Protein AF-A0A383WMU5-F1 (afdb_monomer_lite)

Structure (mmCIF, N/CA/C/O backbone):
data_AF-A0A383WMU5-F1
#
_entry.id   AF-A0A383WMU5-F1
#
loop_
_atom_site.group_PDB
_atom_site.id
_atom_site.type_symbol
_atom_site.label_atom_id
_atom_site.label_alt_id
_atom_site.label_comp_id
_atom_site.label_asym_id
_atom_site.label_entity_id
_atom_site.label_seq_id
_atom_site.pdbx_PDB_ins_code
_atom_site.Cartn_x
_atom_site.Cartn_y
_atom_site.Cartn_z
_atom_site.occupancy
_atom_site.B_iso_or_equiv
_atom_site.auth_seq_id
_atom_site.auth_comp_id
_atom_site.auth_asym_id
_atom_site.auth_atom_id
_atom_site.pdbx_PDB_model_num
ATOM 1 N N . MET A 1 1 ? 70.357 19.004 -63.047 1.00 54.25 1 MET A N 1
ATOM 2 C CA . MET A 1 1 ? 68.893 19.177 -63.200 1.00 54.25 1 MET A CA 1
ATOM 3 C C . MET A 1 1 ? 68.067 17.910 -62.893 1.00 54.25 1 MET A C 1
ATOM 5 O O . MET A 1 1 ? 66.852 17.988 -62.932 1.00 54.25 1 MET A O 1
ATOM 9 N N . VAL A 1 2 ? 68.675 16.768 -62.518 1.00 53.31 2 VAL A N 1
ATOM 10 C CA . VAL A 1 2 ? 67.957 15.501 -62.211 1.00 53.31 2 VAL A CA 1
ATOM 11 C C . VAL A 1 2 ? 67.699 15.288 -60.701 1.00 53.31 2 VAL A C 1
ATOM 13 O O . VAL A 1 2 ? 66.829 14.520 -60.319 1.00 53.31 2 VAL A O 1
ATOM 16 N N . LEU A 1 3 ? 68.393 16.014 -59.815 1.00 49.09 3 LEU A N 1
ATOM 17 C CA . LEU A 1 3 ? 68.215 15.892 -58.355 1.00 49.09 3 LEU A CA 1
ATOM 18 C C . LEU A 1 3 ? 66.983 16.639 -57.806 1.00 49.09 3 LEU A C 1
ATOM 20 O O . LEU A 1 3 ? 66.466 16.273 -56.755 1.00 49.09 3 LEU A O 1
ATOM 24 N N . LEU A 1 4 ? 66.471 17.646 -58.525 1.00 52.00 4 LEU A N 1
ATOM 25 C CA . LEU A 1 4 ? 65.294 18.419 -58.098 1.00 52.00 4 LEU A CA 1
ATOM 26 C C . LEU A 1 4 ? 63.973 17.653 -58.288 1.00 52.00 4 LEU A C 1
ATOM 28 O O . LEU A 1 4 ? 63.030 17.860 -57.528 1.00 52.00 4 LEU A O 1
ATOM 32 N N . THR A 1 5 ? 63.909 16.718 -59.239 1.00 56.53 5 THR A N 1
ATOM 33 C CA . THR A 1 5 ? 62.700 15.920 -59.503 1.00 56.53 5 THR A CA 1
ATOM 34 C C . THR A 1 5 ? 62.523 14.762 -58.518 1.00 56.53 5 THR A C 1
ATOM 36 O O . THR A 1 5 ? 61.392 14.373 -58.229 1.00 56.53 5 THR A O 1
ATOM 39 N N . TYR A 1 6 ? 63.611 14.236 -57.942 1.00 56.00 6 TYR A N 1
ATOM 40 C CA . TYR A 1 6 ? 63.530 13.147 -56.960 1.00 56.00 6 TYR A CA 1
ATOM 41 C C . TYR A 1 6 ? 63.020 13.636 -55.593 1.00 56.00 6 TYR A C 1
ATOM 43 O O . TYR A 1 6 ? 62.194 12.974 -54.965 1.00 56.00 6 TYR A O 1
ATOM 51 N N . GLY A 1 7 ? 63.437 14.836 -55.168 1.00 59.53 7 GLY A N 1
ATOM 52 C CA . GLY A 1 7 ? 62.974 15.455 -53.921 1.00 59.53 7 GLY A CA 1
ATOM 53 C C . GLY A 1 7 ? 61.476 15.780 -53.925 1.00 59.53 7 GLY A C 1
ATOM 54 O O . GLY A 1 7 ? 60.786 15.499 -52.946 1.00 59.53 7 GLY A O 1
ATOM 55 N N . GLN A 1 8 ? 60.939 16.283 -55.044 1.00 65.62 8 GLN A N 1
ATOM 56 C CA . GLN A 1 8 ? 59.501 16.569 -55.169 1.00 65.62 8 GLN A CA 1
ATOM 57 C C . GLN A 1 8 ? 58.632 15.309 -55.049 1.00 65.62 8 GLN A C 1
ATOM 59 O O . GLN A 1 8 ? 57.566 15.350 -54.438 1.00 65.62 8 GLN A O 1
ATOM 64 N N . ARG A 1 9 ? 59.100 14.166 -55.563 1.00 67.62 9 ARG A N 1
ATOM 65 C CA . ARG A 1 9 ? 58.333 12.913 -55.536 1.00 67.62 9 ARG A CA 1
ATOM 66 C C . ARG A 1 9 ? 58.226 12.311 -54.129 1.00 67.62 9 ARG A C 1
ATOM 68 O O . ARG A 1 9 ? 57.190 11.749 -53.786 1.00 67.62 9 ARG A O 1
ATOM 75 N N . ILE A 1 10 ? 59.261 12.469 -53.300 1.00 68.94 10 ILE A N 1
ATOM 76 C CA . ILE A 1 10 ? 59.256 12.007 -51.900 1.00 68.94 10 ILE A CA 1
ATOM 77 C C . ILE A 1 10 ? 58.275 12.835 -51.057 1.00 68.94 10 ILE A C 1
ATOM 79 O O . ILE A 1 10 ? 57.506 12.266 -50.283 1.00 68.94 10 ILE A O 1
ATOM 83 N N . VAL A 1 11 ? 58.247 14.158 -51.245 1.00 69.00 11 VAL A N 1
ATOM 84 C CA . VAL A 1 11 ? 57.340 15.050 -50.502 1.00 69.00 11 VAL A CA 1
ATOM 85 C C . VAL A 1 11 ? 55.875 14.791 -50.871 1.00 69.00 11 VAL A C 1
ATOM 87 O O . VAL A 1 11 ? 55.037 14.724 -49.974 1.00 69.00 11 VAL A O 1
ATOM 90 N N . CYS A 1 12 ? 55.560 14.564 -52.152 1.00 68.62 12 CYS A N 1
ATOM 91 C CA . CYS A 1 12 ? 54.198 14.215 -52.577 1.00 68.62 12 CYS A CA 1
ATOM 92 C C . CYS A 1 12 ? 53.714 12.883 -51.980 1.00 68.62 12 CYS A C 1
ATOM 94 O O . CYS A 1 12 ? 52.623 12.841 -51.416 1.00 68.62 12 CYS A O 1
ATOM 96 N N . ASN A 1 13 ? 54.540 11.830 -52.013 1.00 71.19 13 ASN A N 1
ATOM 97 C CA . ASN A 1 13 ? 54.170 10.525 -51.451 1.00 71.19 13 ASN A CA 1
ATOM 98 C C . ASN A 1 13 ? 53.991 10.574 -49.922 1.00 71.19 13 ASN A C 1
ATOM 100 O O . ASN A 1 13 ? 53.077 9.952 -49.380 1.00 71.19 13 ASN A O 1
ATOM 104 N N . PHE A 1 14 ? 54.836 11.333 -49.213 1.00 75.50 14 PHE A N 1
ATOM 105 C CA . PHE A 1 14 ? 54.702 11.526 -47.766 1.00 75.50 14 PHE A CA 1
ATOM 106 C C . PHE A 1 14 ? 53.434 12.318 -47.408 1.00 75.50 14 PHE A C 1
ATOM 108 O O . PHE A 1 14 ? 52.734 11.983 -46.447 1.00 75.50 14 PHE A O 1
ATOM 115 N N . TRP A 1 15 ? 53.103 13.340 -48.202 1.00 72.00 15 TRP A N 1
ATOM 116 C CA . TRP A 1 15 ? 51.897 14.146 -48.015 1.00 72.00 15 TRP A CA 1
ATOM 117 C C . TRP A 1 15 ? 50.616 13.343 -48.284 1.00 72.00 15 TRP A C 1
ATOM 119 O O . TRP A 1 15 ? 49.671 13.417 -47.498 1.00 72.00 15 TRP A O 1
ATOM 129 N N . GLU A 1 16 ? 50.574 12.531 -49.344 1.00 73.62 16 GLU A N 1
ATOM 130 C CA . GLU A 1 16 ? 49.430 11.654 -49.640 1.00 73.62 16 GLU A CA 1
ATOM 131 C C . GLU A 1 16 ? 49.240 10.569 -48.575 1.00 73.62 16 GLU A C 1
ATOM 133 O O . GLU A 1 16 ? 48.123 10.393 -48.083 1.00 73.62 16 GLU A O 1
ATOM 138 N N . GLY A 1 17 ? 50.324 9.926 -48.127 1.00 74.38 17 GLY A N 1
ATOM 139 C CA . GLY A 1 17 ? 50.271 8.969 -47.018 1.00 74.38 17 GLY A CA 1
ATOM 140 C C . GLY A 1 17 ? 49.739 9.596 -45.724 1.00 74.38 17 GLY A C 1
ATOM 141 O O . GLY A 1 17 ? 48.881 9.018 -45.053 1.00 74.38 17 GLY A O 1
ATOM 142 N N . SER A 1 18 ? 50.170 10.824 -45.415 1.00 77.75 18 SER A N 1
ATOM 143 C CA . SER A 1 18 ? 49.707 11.572 -44.238 1.00 77.75 18 SER A CA 1
ATOM 144 C C . SER A 1 18 ? 48.222 11.949 -44.326 1.00 77.75 18 SER A C 1
ATOM 146 O O . SER A 1 18 ? 47.507 11.879 -43.325 1.00 77.75 18 SER A O 1
ATOM 148 N N . ARG A 1 19 ? 47.714 12.293 -45.519 1.00 79.88 19 ARG A N 1
ATOM 149 C CA . ARG A 1 19 ? 46.280 12.571 -45.729 1.00 79.88 19 ARG A CA 1
ATOM 150 C C . ARG A 1 19 ? 45.419 11.321 -45.573 1.00 79.88 19 ARG A C 1
ATOM 152 O O . ARG A 1 19 ? 44.358 11.406 -44.958 1.00 79.88 19 ARG A O 1
ATOM 159 N N . CYS A 1 20 ? 45.871 10.174 -46.077 1.00 76.88 20 CYS A N 1
ATOM 160 C CA . CYS A 1 20 ? 45.174 8.902 -45.882 1.00 76.88 20 CYS A CA 1
ATOM 161 C C . CYS A 1 20 ? 45.129 8.500 -44.398 1.00 76.88 20 CYS A C 1
ATOM 163 O O . CYS A 1 20 ? 44.076 8.083 -43.915 1.00 76.88 20 CYS A O 1
ATOM 165 N N . ALA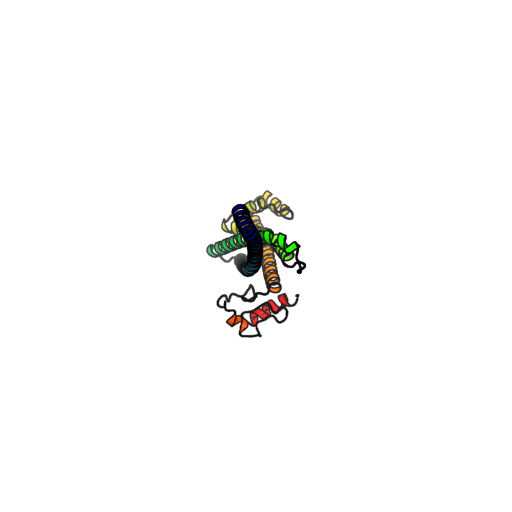 A 1 21 ? 46.223 8.698 -43.655 1.00 77.81 21 ALA A N 1
ATOM 166 C CA . ALA A 1 21 ? 46.268 8.438 -42.215 1.00 77.81 21 ALA A CA 1
ATOM 167 C C . ALA A 1 21 ? 45.330 9.367 -41.419 1.00 77.81 21 ALA A C 1
ATOM 169 O O . ALA A 1 21 ? 44.586 8.899 -40.557 1.00 77.81 21 ALA A O 1
ATOM 170 N N . LEU A 1 22 ? 45.300 10.666 -41.743 1.00 79.94 22 LEU A N 1
ATOM 171 C CA . LEU A 1 22 ? 44.394 11.637 -41.112 1.00 79.94 22 LEU A CA 1
ATOM 172 C C . LEU A 1 22 ? 42.916 11.347 -41.415 1.00 79.94 22 LEU A C 1
ATOM 174 O O . LEU A 1 22 ? 42.080 11.445 -40.518 1.00 79.94 22 LEU A O 1
ATOM 178 N N . ALA A 1 23 ? 42.585 10.945 -42.646 1.00 79.25 23 ALA A N 1
ATOM 179 C CA . ALA A 1 23 ? 41.225 10.543 -43.008 1.00 79.25 23 ALA A CA 1
ATOM 180 C C . ALA A 1 23 ? 40.780 9.277 -42.250 1.00 79.25 23 ALA A C 1
ATOM 182 O O . ALA A 1 23 ? 39.653 9.219 -41.754 1.00 79.25 23 ALA A O 1
ATOM 183 N N . GLY A 1 24 ? 41.679 8.296 -42.099 1.00 82.94 24 GLY A N 1
ATOM 184 C CA . GLY A 1 24 ? 41.439 7.101 -41.286 1.00 82.94 24 GLY A CA 1
ATOM 185 C C . GLY A 1 24 ? 41.220 7.427 -39.805 1.00 82.94 24 GLY A C 1
ATOM 186 O O . GLY A 1 24 ? 40.277 6.921 -39.197 1.00 82.94 24 GLY A O 1
ATOM 187 N N . ALA A 1 25 ? 42.027 8.330 -39.240 1.00 82.75 25 ALA A N 1
ATOM 188 C CA . ALA A 1 25 ? 41.877 8.784 -37.858 1.00 82.75 25 ALA A CA 1
ATOM 189 C C . ALA A 1 25 ? 40.544 9.521 -37.629 1.00 82.75 25 ALA A C 1
ATOM 191 O O . ALA A 1 25 ? 39.854 9.247 -36.648 1.00 82.75 25 ALA A O 1
ATOM 192 N N . ALA A 1 26 ? 40.130 10.398 -38.550 1.00 82.25 26 ALA A N 1
ATOM 193 C CA . ALA A 1 26 ? 38.851 11.105 -38.455 1.00 82.25 26 ALA A CA 1
ATOM 194 C C . ALA A 1 26 ? 37.646 10.145 -38.510 1.00 82.25 26 ALA A C 1
ATOM 196 O O . ALA A 1 26 ? 36.700 10.287 -37.731 1.00 82.25 26 ALA A O 1
ATOM 197 N N . ALA A 1 27 ? 37.696 9.127 -39.377 1.00 85.50 27 ALA A N 1
ATOM 198 C CA . ALA A 1 27 ? 36.668 8.090 -39.442 1.00 85.50 27 ALA A CA 1
ATOM 199 C C . ALA A 1 27 ? 36.612 7.249 -38.152 1.00 85.50 27 ALA A C 1
ATOM 201 O O . ALA A 1 27 ? 35.521 6.960 -37.657 1.00 85.50 27 ALA A O 1
ATOM 202 N N . ALA A 1 28 ? 37.771 6.910 -37.575 1.00 86.19 28 ALA A N 1
ATOM 203 C CA . ALA A 1 28 ? 37.858 6.179 -36.312 1.00 86.19 28 ALA A CA 1
ATOM 204 C C . ALA A 1 28 ? 37.279 6.982 -35.133 1.00 86.19 28 ALA A C 1
ATOM 206 O O . ALA A 1 28 ? 36.501 6.436 -34.352 1.00 86.19 28 ALA A O 1
ATOM 207 N N . VAL A 1 29 ? 37.571 8.286 -35.040 1.00 90.06 29 VAL A N 1
ATOM 208 C CA . VAL A 1 29 ? 36.991 9.178 -34.016 1.00 90.06 29 VAL A CA 1
ATOM 209 C C . VAL A 1 29 ? 35.470 9.276 -34.168 1.00 90.06 29 VAL A C 1
ATOM 211 O O . VAL A 1 29 ? 34.745 9.190 -33.177 1.00 90.06 29 VAL A O 1
ATOM 214 N N . GLY A 1 30 ? 34.967 9.378 -35.403 1.00 89.12 30 GLY A N 1
ATOM 215 C CA . GLY A 1 30 ? 33.527 9.378 -35.673 1.00 89.12 30 GLY A CA 1
ATOM 216 C C . GLY A 1 30 ? 32.827 8.078 -35.254 1.00 89.12 30 GLY A C 1
ATOM 217 O O . GLY A 1 30 ? 31.712 8.121 -34.737 1.00 89.12 30 GLY A O 1
ATOM 218 N N . GLN A 1 31 ? 33.475 6.921 -35.433 1.00 92.69 31 GLN A N 1
ATOM 219 C CA . GLN A 1 31 ? 32.959 5.632 -34.953 1.00 92.69 31 GLN A CA 1
ATOM 220 C C . GLN A 1 31 ? 32.992 5.536 -33.424 1.00 92.69 31 GLN A C 1
ATOM 222 O O . GLN A 1 31 ? 32.013 5.095 -32.825 1.00 92.69 31 GLN A O 1
ATOM 227 N N . LEU A 1 32 ? 34.064 6.012 -32.781 1.00 92.50 32 LEU A N 1
ATOM 228 C CA . LEU A 1 32 ? 34.171 6.024 -31.320 1.00 92.50 32 LEU A CA 1
ATOM 229 C C . LEU A 1 32 ? 33.065 6.879 -30.680 1.00 92.50 32 LEU A C 1
ATOM 231 O O . LEU A 1 32 ? 32.434 6.447 -29.719 1.00 92.50 32 LEU A O 1
ATOM 235 N N . ALA A 1 33 ? 32.775 8.050 -31.258 1.00 92.19 33 ALA A N 1
ATOM 236 C CA . ALA A 1 33 ? 31.702 8.928 -30.795 1.00 92.19 33 ALA A CA 1
ATOM 237 C C . ALA A 1 33 ? 30.316 8.266 -30.908 1.00 92.19 33 ALA A C 1
ATOM 239 O O . ALA A 1 33 ? 29.507 8.373 -29.987 1.00 92.19 33 ALA A O 1
ATOM 240 N N . LYS A 1 34 ? 30.053 7.526 -31.996 1.00 93.62 34 LYS A N 1
ATOM 241 C CA . LYS A 1 34 ? 28.806 6.756 -32.157 1.00 93.62 34 LYS A CA 1
ATOM 242 C C . LYS A 1 34 ? 28.687 5.634 -31.128 1.00 93.62 34 LYS A C 1
ATOM 244 O O . LYS A 1 34 ? 27.622 5.477 -30.539 1.00 93.62 34 LYS A O 1
ATOM 249 N N . ILE A 1 35 ? 29.768 4.890 -30.884 1.00 94.44 35 ILE A N 1
ATOM 250 C CA . ILE A 1 35 ? 29.799 3.824 -29.870 1.00 94.44 35 ILE A CA 1
ATOM 251 C C . ILE A 1 35 ? 29.546 4.413 -28.478 1.00 94.44 35 ILE A C 1
ATOM 253 O O . ILE A 1 35 ? 28.726 3.884 -27.732 1.00 94.44 35 ILE A O 1
ATOM 257 N N . GLN A 1 36 ? 30.180 5.542 -28.149 1.00 93.44 36 GLN A N 1
ATOM 258 C CA . GLN A 1 36 ? 29.977 6.226 -26.872 1.00 93.44 36 GLN A CA 1
ATOM 259 C C . GLN A 1 36 ? 28.530 6.719 -26.712 1.00 93.44 36 GLN A C 1
ATOM 261 O O . GLN A 1 36 ? 27.923 6.517 -25.659 1.00 93.44 36 GLN A O 1
ATOM 266 N N . GLN A 1 37 ? 27.943 7.301 -27.762 1.00 93.62 37 GLN A N 1
ATOM 267 C CA . GLN A 1 37 ? 26.547 7.742 -27.748 1.00 93.62 37 GLN A CA 1
ATOM 268 C C . GLN A 1 37 ? 25.574 6.562 -27.586 1.00 93.62 37 GLN A C 1
ATOM 270 O O . GLN A 1 37 ? 24.633 6.639 -26.794 1.00 93.62 37 GLN A O 1
ATOM 275 N N . GLN A 1 38 ? 25.813 5.452 -28.289 1.00 94.38 38 GLN A N 1
ATOM 276 C CA . GLN A 1 38 ? 24.995 4.244 -28.182 1.00 94.38 38 GLN A CA 1
ATOM 277 C C . GLN A 1 38 ? 25.099 3.616 -26.785 1.00 94.38 38 GLN A C 1
ATOM 279 O O . GLN A 1 38 ? 24.086 3.213 -26.213 1.00 94.38 38 GLN A O 1
ATOM 284 N N . GLN A 1 39 ? 26.297 3.590 -26.196 1.00 93.94 39 GLN A N 1
ATOM 285 C CA . GLN A 1 39 ? 26.510 3.084 -24.841 1.00 93.94 39 GLN A CA 1
ATOM 286 C C . GLN A 1 39 ? 25.782 3.941 -23.795 1.00 93.94 39 GLN A C 1
ATOM 288 O O . GLN A 1 39 ? 25.171 3.399 -22.874 1.00 93.94 39 GLN A O 1
ATOM 293 N N . GLN A 1 40 ? 25.779 5.267 -23.960 1.00 92.50 40 GLN A N 1
ATOM 294 C CA . GLN A 1 40 ? 25.063 6.174 -23.063 1.00 92.50 40 GLN A CA 1
ATOM 295 C C . GLN A 1 40 ? 23.539 5.990 -23.154 1.00 92.50 40 GLN A C 1
ATOM 297 O O . GLN A 1 40 ? 22.865 5.939 -22.123 1.00 92.50 40 GLN A O 1
ATOM 302 N N . GLN A 1 41 ? 22.992 5.809 -24.362 1.00 90.31 41 GLN A N 1
ATOM 303 C CA . GLN A 1 41 ? 21.571 5.486 -24.544 1.00 90.31 41 GLN A CA 1
ATOM 304 C C . GLN A 1 41 ? 21.207 4.135 -23.916 1.00 90.31 41 GLN A C 1
ATOM 306 O O . GLN A 1 41 ? 20.185 4.024 -23.237 1.00 90.31 41 GLN A O 1
ATOM 311 N N . GLN A 1 42 ? 22.057 3.119 -24.079 1.00 90.25 42 GLN A N 1
ATOM 312 C CA . GLN A 1 42 ? 21.816 1.799 -23.501 1.00 90.25 42 GLN A CA 1
ATOM 313 C C . GLN A 1 42 ? 21.849 1.832 -21.965 1.00 90.25 42 GLN A C 1
ATOM 315 O O . GLN A 1 42 ? 21.007 1.204 -21.322 1.00 90.25 42 GLN A O 1
ATOM 320 N N . GLN A 1 43 ? 22.757 2.608 -21.361 1.00 88.06 43 GLN A N 1
ATOM 321 C CA . GLN A 1 43 ? 22.776 2.817 -19.910 1.00 88.06 43 GLN A CA 1
ATOM 322 C C . GLN A 1 43 ? 21.503 3.514 -19.419 1.00 88.06 43 GLN A C 1
ATOM 324 O O . GLN A 1 43 ? 20.907 3.063 -18.443 1.00 88.06 43 GLN A O 1
ATOM 329 N N . GLN A 1 44 ? 21.033 4.562 -20.104 1.00 81.81 44 GLN A N 1
ATOM 330 C CA . GLN A 1 44 ? 19.786 5.242 -19.734 1.00 81.81 44 GLN A CA 1
ATOM 331 C C . GLN A 1 44 ? 18.575 4.302 -19.794 1.00 81.81 44 GLN A C 1
ATOM 333 O O . GLN A 1 44 ? 17.771 4.280 -18.862 1.00 81.81 44 GLN A O 1
ATOM 338 N N . GLN A 1 45 ? 18.480 3.465 -20.832 1.00 80.00 45 GLN A N 1
ATOM 339 C CA . GLN A 1 45 ? 17.420 2.459 -20.946 1.00 80.00 45 GLN A CA 1
ATOM 340 C C . GLN A 1 45 ? 17.498 1.407 -19.829 1.00 80.00 45 GLN A C 1
ATOM 342 O O . GLN A 1 45 ? 16.475 1.057 -19.243 1.00 80.00 45 GLN A O 1
ATOM 347 N N . GLN A 1 46 ? 18.700 0.939 -19.476 1.00 78.12 46 GLN A N 1
ATOM 348 C CA . GLN A 1 46 ? 18.887 -0.010 -18.373 1.00 78.12 46 GLN A CA 1
ATOM 349 C C . GLN A 1 46 ? 18.544 0.598 -17.008 1.00 78.12 46 GLN A C 1
ATOM 351 O O . GLN A 1 46 ? 17.935 -0.078 -16.177 1.00 78.12 46 GLN A O 1
ATOM 356 N N . HIS A 1 47 ? 18.896 1.862 -16.766 1.00 67.06 47 HIS A N 1
ATOM 357 C CA . HIS A 1 47 ? 18.530 2.565 -15.537 1.00 67.06 47 HIS A CA 1
ATOM 358 C C . HIS A 1 47 ? 17.017 2.780 -15.433 1.00 67.06 47 HIS A C 1
ATOM 360 O O . HIS A 1 47 ? 16.448 2.511 -14.375 1.00 67.06 47 HIS A O 1
ATOM 366 N N . ALA A 1 48 ? 16.353 3.174 -16.523 1.00 64.00 48 ALA A N 1
ATOM 367 C CA . ALA A 1 48 ? 14.899 3.318 -16.561 1.00 64.00 48 ALA A CA 1
ATOM 368 C C . ALA A 1 48 ? 14.180 1.974 -16.328 1.00 64.00 48 ALA A C 1
ATOM 370 O O . ALA A 1 48 ? 13.259 1.897 -15.513 1.00 64.00 48 ALA A O 1
ATOM 371 N N . ALA A 1 49 ? 14.647 0.893 -16.964 1.00 62.22 49 ALA A N 1
ATOM 372 C CA . ALA A 1 49 ? 14.089 -0.447 -16.778 1.00 62.22 49 ALA A CA 1
ATOM 373 C C . ALA A 1 49 ? 14.279 -0.970 -15.341 1.00 62.22 49 ALA A C 1
ATOM 375 O O . ALA A 1 49 ? 13.356 -1.536 -14.752 1.00 62.22 49 ALA A O 1
ATOM 376 N N . ARG A 1 50 ? 15.454 -0.740 -14.734 1.00 60.16 50 ARG A N 1
ATOM 377 C CA . ARG A 1 50 ? 15.718 -1.112 -13.332 1.00 60.16 50 ARG A CA 1
ATOM 378 C C . ARG A 1 50 ? 14.880 -0.302 -12.344 1.00 60.16 50 ARG A C 1
ATOM 380 O O . ARG A 1 50 ? 14.395 -0.874 -11.371 1.00 60.16 50 ARG A O 1
ATOM 387 N N . ALA A 1 51 ? 14.677 0.991 -12.599 1.00 57.34 51 ALA A N 1
ATOM 388 C CA . ALA A 1 51 ? 13.838 1.842 -11.756 1.00 57.34 51 ALA A CA 1
ATOM 389 C C . ALA A 1 51 ? 12.374 1.366 -11.743 1.00 57.34 51 ALA A C 1
ATOM 391 O O . ALA A 1 51 ? 11.769 1.280 -10.675 1.00 57.34 51 ALA A O 1
ATOM 392 N N . GLY A 1 52 ? 11.833 0.962 -12.901 1.00 58.72 52 GLY A N 1
ATOM 393 C CA . GLY A 1 52 ? 10.493 0.371 -12.988 1.00 58.72 52 GLY A CA 1
ATOM 394 C C . GLY A 1 52 ? 10.361 -0.947 -12.213 1.00 58.72 52 GLY A C 1
ATOM 395 O O . GLY A 1 52 ? 9.362 -1.170 -11.533 1.00 58.72 52 GLY A O 1
ATOM 396 N N . SER A 1 53 ? 11.398 -1.791 -12.239 1.00 63.09 53 SER A N 1
ATOM 397 C CA . SER A 1 53 ? 11.396 -3.080 -11.535 1.00 63.09 53 SER A CA 1
ATOM 398 C C . SER A 1 53 ? 11.485 -2.955 -10.009 1.00 63.09 53 SER A C 1
ATOM 400 O O . SER A 1 53 ? 10.983 -3.834 -9.312 1.00 63.09 53 SER A O 1
ATOM 402 N N . ALA A 1 54 ? 12.124 -1.908 -9.476 1.00 62.53 54 ALA A N 1
ATOM 403 C CA . ALA A 1 54 ? 12.281 -1.718 -8.030 1.00 62.53 54 ALA A CA 1
ATOM 404 C C . ALA A 1 54 ? 11.048 -1.080 -7.363 1.00 62.53 54 ALA A C 1
ATOM 406 O O . ALA A 1 54 ? 10.830 -1.276 -6.168 1.00 62.53 54 ALA A O 1
ATOM 407 N N . ALA A 1 55 ? 10.222 -0.353 -8.122 1.00 67.94 55 ALA A N 1
ATOM 408 C CA . ALA A 1 55 ? 9.021 0.296 -7.597 1.00 67.94 55 ALA A CA 1
ATOM 409 C C . ALA A 1 55 ? 7.945 -0.712 -7.150 1.00 67.94 55 ALA A C 1
ATOM 411 O O . ALA A 1 55 ? 7.250 -0.480 -6.162 1.00 67.94 55 ALA A O 1
ATOM 412 N N . VAL A 1 56 ? 7.828 -1.851 -7.842 1.00 69.44 56 VAL A N 1
ATOM 413 C CA . VAL A 1 56 ? 6.782 -2.855 -7.579 1.00 69.44 56 VAL A CA 1
ATOM 414 C C . VAL A 1 56 ? 6.969 -3.573 -6.228 1.00 69.44 56 VAL A C 1
ATOM 416 O O . VAL A 1 56 ? 6.007 -3.624 -5.461 1.00 69.44 56 VAL A O 1
ATOM 419 N N . PRO A 1 57 ? 8.168 -4.068 -5.851 1.00 70.50 57 PRO A N 1
ATOM 420 C CA . PRO A 1 57 ? 8.392 -4.634 -4.517 1.00 70.50 57 PRO A CA 1
ATOM 421 C C . PRO A 1 57 ? 8.113 -3.654 -3.370 1.00 70.50 57 PRO A C 1
ATOM 423 O O . PRO A 1 57 ? 7.511 -4.040 -2.369 1.00 70.50 57 PRO A O 1
ATOM 426 N N . TRP A 1 58 ? 8.507 -2.385 -3.524 1.00 74.69 58 TRP A N 1
ATOM 427 C CA . TRP A 1 58 ? 8.254 -1.346 -2.521 1.00 74.69 58 TRP A CA 1
ATOM 428 C C . TRP A 1 58 ? 6.767 -1.042 -2.359 1.00 74.69 58 TRP A C 1
ATOM 430 O O . TRP A 1 58 ? 6.284 -0.925 -1.235 1.00 74.69 58 TRP A O 1
ATOM 440 N N . LEU A 1 59 ? 6.027 -0.984 -3.466 1.00 78.06 59 LEU A N 1
ATOM 441 C CA . LEU A 1 59 ? 4.576 -0.832 -3.451 1.00 78.06 59 LEU A CA 1
ATOM 442 C C . LEU A 1 59 ? 3.875 -1.966 -2.704 1.00 78.06 59 LEU A C 1
ATOM 444 O O . LEU A 1 59 ? 2.993 -1.717 -1.891 1.00 78.06 59 LEU A O 1
ATOM 448 N N . LEU A 1 60 ? 4.283 -3.211 -2.944 1.00 78.56 60 LEU A N 1
ATOM 449 C CA . LEU A 1 60 ? 3.701 -4.371 -2.267 1.00 78.56 60 LEU A CA 1
ATOM 450 C C . LEU A 1 60 ? 4.004 -4.369 -0.770 1.00 78.56 60 LEU A C 1
ATOM 452 O O . LEU A 1 60 ? 3.142 -4.726 0.033 1.00 78.56 60 LEU A O 1
ATOM 456 N N . LEU A 1 61 ? 5.214 -3.955 -0.388 1.00 81.00 61 LEU A N 1
ATOM 457 C CA . LEU A 1 61 ? 5.559 -3.770 1.015 1.00 81.00 61 LEU A CA 1
ATOM 458 C C . LEU A 1 61 ? 4.674 -2.690 1.646 1.00 81.00 61 LEU A C 1
ATOM 460 O O . LEU A 1 61 ? 4.079 -2.942 2.689 1.00 81.00 61 LEU A O 1
ATOM 464 N N . LEU A 1 62 ? 4.525 -1.538 0.986 1.00 82.25 62 LEU A N 1
ATOM 465 C CA . LEU A 1 62 ? 3.656 -0.456 1.447 1.00 82.25 62 LEU A CA 1
ATOM 466 C C . LEU A 1 62 ? 2.211 -0.940 1.619 1.00 82.25 62 LEU A C 1
ATOM 468 O O . LEU A 1 62 ? 1.625 -0.723 2.671 1.00 82.25 62 LEU A O 1
ATOM 472 N N . VAL A 1 63 ? 1.663 -1.662 0.640 1.00 86.50 63 VAL A N 1
ATOM 473 C CA . VAL A 1 63 ? 0.303 -2.228 0.687 1.00 86.50 63 VAL A CA 1
ATOM 474 C C . VAL A 1 63 ? 0.137 -3.200 1.856 1.00 86.50 63 VAL A C 1
ATOM 476 O O . VAL A 1 63 ? -0.880 -3.172 2.544 1.00 86.50 63 VAL A O 1
ATOM 479 N N . ARG A 1 64 ? 1.140 -4.038 2.137 1.00 84.75 64 ARG A N 1
ATOM 480 C CA . ARG A 1 64 ? 1.107 -4.946 3.293 1.00 84.75 64 ARG A CA 1
ATOM 481 C C . ARG A 1 64 ? 1.151 -4.201 4.617 1.00 84.75 64 ARG A C 1
ATOM 483 O O . ARG A 1 64 ? 0.387 -4.543 5.514 1.00 84.75 64 ARG A O 1
ATOM 490 N N . VAL A 1 65 ? 2.000 -3.179 4.730 1.00 84.44 65 VAL A N 1
ATOM 491 C CA . VAL A 1 65 ? 2.025 -2.312 5.914 1.00 84.44 65 VAL A CA 1
ATOM 492 C C . VAL A 1 65 ? 0.661 -1.636 6.062 1.00 84.44 65 VAL A C 1
ATOM 494 O O . VAL A 1 65 ? 0.062 -1.729 7.123 1.00 84.44 65 VAL A O 1
ATOM 497 N N . MET A 1 66 ? 0.090 -1.081 4.987 1.00 84.75 66 MET A N 1
ATOM 498 C CA . MET A 1 66 ? -1.229 -0.432 5.002 1.00 84.75 66 MET A CA 1
ATOM 499 C C . MET A 1 66 ? -2.321 -1.379 5.493 1.00 84.75 66 MET A C 1
ATOM 501 O O . MET A 1 66 ? -3.125 -1.017 6.355 1.00 84.75 66 MET A O 1
ATOM 505 N N . PHE A 1 67 ? -2.320 -2.610 4.984 1.00 88.06 67 PHE A N 1
ATOM 506 C CA . PHE A 1 67 ? -3.266 -3.631 5.399 1.00 88.06 67 PHE A CA 1
ATOM 507 C C . PHE A 1 67 ? -3.072 -4.017 6.873 1.00 88.06 67 PHE A C 1
ATOM 509 O O . PHE A 1 67 ? -4.045 -4.049 7.626 1.00 88.06 67 PHE A O 1
ATOM 516 N N . ALA A 1 68 ? -1.836 -4.230 7.326 1.00 85.06 68 ALA A N 1
ATOM 517 C CA . ALA A 1 68 ? -1.541 -4.538 8.724 1.00 85.06 68 ALA A CA 1
ATOM 518 C C . ALA A 1 68 ? -1.977 -3.405 9.669 1.00 85.06 68 ALA A C 1
ATOM 520 O O . ALA A 1 68 ? -2.697 -3.653 10.636 1.00 85.06 68 ALA A O 1
ATOM 521 N N . CYS A 1 69 ? -1.643 -2.151 9.349 1.00 82.12 69 CYS A N 1
ATOM 522 C CA . CYS A 1 69 ? -2.054 -0.984 10.131 1.00 82.12 69 CYS A CA 1
ATOM 523 C C . CYS A 1 69 ? -3.576 -0.862 10.205 1.00 82.12 69 CYS A C 1
ATOM 525 O O . CYS A 1 69 ? -4.119 -0.534 11.259 1.00 82.12 69 CYS A O 1
ATOM 527 N N . SER A 1 70 ? -4.281 -1.162 9.110 1.00 85.69 70 SER A N 1
ATOM 528 C CA . SER A 1 70 ? -5.743 -1.139 9.100 1.00 85.69 70 SER A CA 1
ATOM 529 C C . SER A 1 70 ? -6.344 -2.166 10.065 1.00 85.69 70 SER A C 1
ATOM 531 O O . SER A 1 70 ? -7.329 -1.861 10.732 1.00 85.69 70 SER A O 1
ATOM 533 N N . LYS A 1 71 ? -5.730 -3.353 10.182 1.00 85.62 71 LYS A N 1
ATOM 534 C CA . LYS A 1 71 ? -6.169 -4.420 11.088 1.00 85.62 71 LYS A CA 1
ATOM 535 C C . LYS A 1 71 ? -5.849 -4.098 12.539 1.00 85.62 71 LYS A C 1
ATOM 537 O O . LYS A 1 71 ? -6.703 -4.289 13.392 1.00 85.62 71 LYS A O 1
ATOM 542 N N . LEU A 1 72 ? -4.670 -3.542 12.815 1.00 82.12 72 LEU A N 1
ATOM 543 C CA . LEU A 1 72 ? -4.329 -3.056 14.156 1.00 82.12 72 LEU A CA 1
ATOM 544 C C . LEU A 1 72 ? -5.303 -1.968 14.618 1.00 82.12 72 LEU A C 1
ATOM 546 O O . LEU A 1 72 ? -5.779 -1.987 15.749 1.00 82.12 72 LEU A O 1
ATOM 550 N N . THR A 1 73 ? -5.644 -1.055 13.714 1.00 80.56 73 THR A N 1
ATOM 551 C CA . THR A 1 73 ? -6.585 0.032 13.987 1.00 80.56 73 THR A CA 1
ATOM 552 C C . THR A 1 73 ? -8.012 -0.487 14.210 1.00 80.56 73 THR A C 1
ATOM 554 O O . THR A 1 73 ? -8.721 0.005 15.082 1.00 80.56 73 THR A O 1
ATOM 557 N N . GLU A 1 74 ? -8.434 -1.502 13.453 1.00 85.44 74 GLU A N 1
ATOM 558 C CA . GLU A 1 74 ? -9.714 -2.195 13.650 1.00 85.44 74 GLU A CA 1
ATOM 559 C C . GLU A 1 74 ? -9.772 -2.882 15.023 1.00 85.44 74 GLU A C 1
ATOM 561 O O . GLU A 1 74 ? -10.724 -2.667 15.770 1.00 85.44 74 GLU A O 1
ATOM 566 N N . SER A 1 75 ? -8.724 -3.620 15.402 1.00 82.69 75 SER A N 1
ATOM 567 C CA . SER A 1 75 ? -8.616 -4.242 16.727 1.00 82.69 75 SER A CA 1
ATOM 568 C C . SER A 1 75 ? -8.643 -3.213 17.857 1.00 82.69 75 SER A C 1
ATOM 570 O O . SER A 1 75 ? -9.291 -3.440 18.875 1.00 82.69 75 SER A O 1
ATOM 572 N N . LEU A 1 76 ? -7.985 -2.064 17.670 1.00 80.75 76 LEU A N 1
ATOM 573 C CA . LEU A 1 76 ? -8.004 -0.965 18.634 1.00 80.75 76 LEU A CA 1
ATOM 574 C C . LEU A 1 76 ? -9.419 -0.406 18.826 1.00 80.75 76 LEU A C 1
ATOM 576 O O . LEU A 1 76 ? -9.848 -0.196 19.958 1.00 80.75 76 LEU A O 1
ATOM 580 N N . ALA A 1 77 ? -10.146 -0.184 17.729 1.00 79.94 77 ALA A N 1
ATOM 581 C CA . ALA A 1 77 ? -11.520 0.302 17.784 1.00 79.94 77 ALA A CA 1
ATOM 582 C C . ALA A 1 77 ? -12.441 -0.685 18.523 1.00 79.94 77 ALA A C 1
ATOM 584 O O . ALA A 1 77 ? -13.275 -0.262 19.319 1.00 79.94 77 ALA A O 1
ATOM 585 N N . VAL A 1 78 ? -12.263 -1.993 18.299 1.00 82.69 78 VAL A N 1
ATOM 586 C CA . VAL A 1 78 ? -13.022 -3.044 18.999 1.00 82.69 78 VAL A CA 1
ATOM 587 C C . VAL A 1 78 ? -12.686 -3.080 20.492 1.00 82.69 78 VAL A C 1
ATOM 589 O O . VAL A 1 78 ? -13.603 -3.106 21.309 1.00 82.69 78 VAL A O 1
ATOM 592 N N . ALA A 1 79 ? -11.401 -3.030 20.858 1.00 79.62 79 ALA A N 1
ATOM 593 C CA . ALA A 1 79 ? -10.969 -3.017 22.257 1.00 79.62 79 ALA A CA 1
ATOM 594 C C . ALA A 1 79 ? -11.509 -1.788 23.007 1.00 79.62 79 ALA A C 1
ATOM 596 O O . ALA A 1 79 ? -12.024 -1.909 24.117 1.00 79.62 79 ALA A O 1
ATOM 597 N N . HIS A 1 80 ? -11.476 -0.613 22.369 1.00 77.56 80 HIS A N 1
ATOM 598 C CA . HIS A 1 80 ? -12.052 0.602 22.940 1.00 77.56 80 HIS A CA 1
ATOM 599 C C . HIS A 1 80 ? -13.568 0.485 23.140 1.00 77.56 80 HIS A C 1
ATOM 601 O O . HIS A 1 80 ? -14.067 0.816 24.212 1.00 77.56 80 HIS A O 1
ATOM 607 N N . ALA A 1 81 ? -14.302 -0.024 22.144 1.00 78.06 81 ALA A N 1
ATOM 608 C CA . ALA A 1 81 ? -15.749 -0.224 22.249 1.00 78.06 81 ALA A CA 1
ATOM 609 C C . ALA A 1 81 ? -16.133 -1.227 23.355 1.00 78.06 81 ALA A C 1
ATOM 611 O O . ALA A 1 81 ? -17.202 -1.114 23.951 1.00 78.06 81 ALA A O 1
ATOM 612 N N . ALA A 1 82 ? -15.254 -2.188 23.653 1.00 82.31 82 ALA A N 1
ATOM 613 C CA . ALA A 1 82 ? -15.415 -3.131 24.756 1.00 82.31 82 ALA A CA 1
ATOM 614 C C . ALA A 1 82 ? -15.031 -2.547 26.133 1.00 82.31 82 ALA A C 1
ATOM 616 O O . ALA A 1 82 ? -15.219 -3.217 27.148 1.00 82.31 82 ALA A O 1
ATOM 617 N N . GLY A 1 83 ? -14.505 -1.317 26.187 1.00 81.75 83 GLY A N 1
ATOM 618 C CA . GLY A 1 83 ? -13.988 -0.707 27.414 1.00 81.75 83 GLY A CA 1
ATOM 619 C C . GLY A 1 83 ? -12.726 -1.392 27.946 1.00 81.75 83 GLY A C 1
ATOM 620 O O . GLY A 1 83 ? -12.421 -1.274 29.132 1.00 81.75 83 GLY A O 1
ATOM 621 N N . GLU A 1 84 ? -12.009 -2.135 27.098 1.00 85.06 84 GLU A N 1
ATOM 622 C CA . GLU A 1 84 ? -10.769 -2.800 27.485 1.00 85.06 84 GLU A CA 1
ATOM 623 C C . GLU A 1 84 ? -9.631 -1.784 27.622 1.00 85.06 84 GLU A C 1
ATOM 625 O O . GLU A 1 84 ? -9.487 -0.851 26.826 1.00 85.06 84 GLU A O 1
ATOM 630 N N . GLU A 1 85 ? -8.785 -1.979 28.635 1.00 80.31 85 GLU A N 1
ATOM 631 C CA . GLU A 1 85 ? -7.586 -1.169 28.812 1.00 80.31 85 GLU A CA 1
ATOM 632 C C . GLU A 1 85 ? -6.584 -1.485 27.693 1.00 80.31 85 GLU A C 1
ATOM 634 O O . GLU A 1 85 ? -5.919 -2.526 27.672 1.00 80.31 85 GLU A O 1
ATOM 639 N N . VAL A 1 86 ? -6.476 -0.569 26.734 1.00 79.25 86 VAL A N 1
ATOM 640 C CA . VAL A 1 86 ? -5.504 -0.676 25.651 1.00 79.25 86 VAL A CA 1
ATOM 641 C C . VAL A 1 86 ? -4.130 -0.289 26.185 1.00 79.25 86 VAL A C 1
ATOM 643 O O . VAL A 1 86 ? -3.902 0.844 26.606 1.00 79.25 86 VAL A O 1
ATOM 646 N N . LYS A 1 87 ? -3.173 -1.218 26.113 1.00 82.88 87 LYS A N 1
ATOM 647 C CA . LYS A 1 87 ? -1.781 -0.940 26.482 1.00 82.88 87 LYS A CA 1
ATOM 648 C C . LYS A 1 87 ? -1.209 0.184 25.618 1.00 82.88 87 LYS A C 1
ATOM 650 O O . LYS A 1 87 ? -1.230 0.091 24.392 1.00 82.88 87 LYS A O 1
ATOM 655 N N . GLN A 1 88 ? -0.580 1.162 26.265 1.00 79.12 88 GLN A N 1
ATOM 656 C CA . GLN A 1 88 ? 0.129 2.276 25.625 1.00 79.12 88 GLN A CA 1
ATOM 657 C C . GLN A 1 88 ? 1.073 1.822 24.493 1.00 79.12 88 GLN A C 1
ATOM 659 O O . GLN A 1 88 ? 1.110 2.440 23.433 1.00 79.12 88 GLN A O 1
ATOM 664 N N . SER A 1 89 ? 1.754 0.681 24.670 1.00 81.75 89 SER A N 1
ATOM 665 C CA . SER A 1 89 ? 2.661 0.107 23.666 1.00 81.75 89 SER A CA 1
ATOM 666 C C . SER A 1 89 ? 1.986 -0.219 22.329 1.00 81.75 89 SER A C 1
ATOM 668 O O . SER A 1 89 ? 2.609 -0.073 21.286 1.00 81.75 89 SER A O 1
ATOM 670 N N . VAL A 1 90 ? 0.720 -0.653 22.344 1.00 78.75 90 VAL A N 1
ATOM 671 C CA . VAL A 1 90 ? -0.042 -0.969 21.121 1.00 78.75 90 VAL A CA 1
ATOM 672 C C . VAL A 1 90 ? -0.356 0.310 20.358 1.00 78.75 90 VAL A C 1
ATOM 674 O O . VAL A 1 90 ? -0.304 0.352 19.131 1.00 78.75 90 VAL A O 1
ATOM 677 N N . VAL A 1 91 ? -0.676 1.374 21.088 1.00 75.88 91 VAL A N 1
ATOM 678 C CA . VAL A 1 91 ? -1.029 2.649 20.475 1.00 75.88 91 VAL A CA 1
ATOM 679 C C . VAL A 1 91 ? 0.211 3.349 19.908 1.00 75.88 91 VAL A C 1
ATOM 681 O O . VAL A 1 91 ? 0.135 3.946 18.833 1.00 75.88 91 VAL A O 1
ATOM 684 N N . ASP A 1 92 ? 1.366 3.212 20.563 1.00 79.19 92 ASP A N 1
ATOM 685 C CA . ASP A 1 92 ? 2.652 3.662 20.020 1.00 79.19 92 ASP A CA 1
ATOM 686 C C . ASP A 1 92 ? 3.036 2.885 18.747 1.00 79.19 92 ASP A C 1
ATOM 688 O O . ASP A 1 92 ? 3.413 3.497 17.751 1.00 79.19 92 ASP A O 1
ATOM 692 N N . GLU A 1 93 ? 2.816 1.568 18.708 1.00 80.56 93 GLU A N 1
ATOM 693 C CA . GLU A 1 93 ? 3.050 0.758 17.504 1.00 80.56 93 GLU A CA 1
ATOM 694 C C . GLU A 1 93 ? 2.142 1.175 16.333 1.00 80.56 93 GLU A C 1
ATOM 696 O O . GLU A 1 93 ? 2.601 1.290 15.194 1.00 80.56 93 GLU A O 1
ATOM 701 N N . ILE A 1 94 ? 0.865 1.479 16.601 1.00 77.31 94 ILE A N 1
ATOM 702 C CA . ILE A 1 94 ? -0.070 2.013 15.595 1.00 77.31 94 ILE A CA 1
ATOM 703 C C . ILE A 1 94 ? 0.388 3.388 15.097 1.00 77.31 94 ILE A C 1
ATOM 705 O O . ILE A 1 94 ? 0.301 3.669 13.899 1.00 77.31 94 ILE A O 1
ATOM 709 N N . ARG A 1 95 ? 0.893 4.244 15.988 1.00 80.56 95 ARG A N 1
ATOM 710 C CA . ARG A 1 95 ? 1.422 5.563 15.627 1.00 80.56 95 ARG A CA 1
ATOM 711 C C . ARG A 1 95 ? 2.619 5.437 14.690 1.00 80.56 95 ARG A C 1
ATOM 713 O O . ARG A 1 95 ? 2.611 6.047 13.620 1.00 80.56 95 ARG A O 1
ATOM 720 N N . ASP A 1 96 ? 3.605 4.626 15.057 1.00 81.75 96 ASP A N 1
ATOM 721 C CA . ASP A 1 96 ? 4.815 4.407 14.260 1.00 81.75 96 ASP A CA 1
ATOM 722 C C . ASP A 1 96 ? 4.469 3.822 12.889 1.00 81.75 96 ASP A C 1
ATOM 724 O O . ASP A 1 96 ? 4.967 4.277 11.858 1.00 81.75 96 ASP A O 1
ATOM 728 N N . CYS A 1 97 ? 3.519 2.890 12.866 1.00 79.94 97 CYS A N 1
ATOM 729 C CA . CYS A 1 97 ? 2.904 2.360 11.659 1.00 79.94 97 CYS A CA 1
ATOM 730 C C . CYS A 1 97 ? 2.308 3.459 10.760 1.00 79.94 97 CYS A C 1
ATOM 732 O O . CYS A 1 97 ? 2.609 3.519 9.568 1.00 79.94 97 CYS A O 1
ATOM 734 N N . MET A 1 98 ? 1.489 4.357 11.312 1.00 77.88 98 MET A N 1
ATOM 735 C CA . MET A 1 98 ? 0.867 5.447 10.548 1.00 77.88 98 MET A CA 1
ATOM 736 C C . MET A 1 98 ? 1.896 6.458 10.023 1.00 77.88 98 MET A C 1
ATOM 738 O O . MET A 1 98 ? 1.764 6.936 8.894 1.00 77.88 98 MET A O 1
ATOM 742 N N . VAL A 1 99 ? 2.944 6.758 10.797 1.00 81.31 99 VAL A N 1
ATOM 743 C CA . VAL A 1 99 ? 4.056 7.620 10.359 1.00 81.31 99 VAL A CA 1
ATOM 744 C C . VAL A 1 99 ? 4.841 6.958 9.228 1.00 81.31 99 VAL A C 1
ATOM 746 O O . VAL A 1 99 ? 5.125 7.601 8.215 1.00 81.31 99 VAL A O 1
ATOM 749 N N . LEU A 1 100 ? 5.149 5.666 9.360 1.00 81.69 100 LEU A N 1
ATOM 750 C CA . LEU A 1 100 ? 5.830 4.896 8.323 1.00 81.69 100 LEU A CA 1
ATOM 751 C C . LEU A 1 100 ? 5.011 4.869 7.028 1.00 81.69 100 LEU A C 1
ATOM 753 O O . LEU A 1 100 ? 5.562 5.066 5.946 1.00 81.69 100 LEU A O 1
ATOM 757 N N . LEU A 1 101 ? 3.691 4.696 7.136 1.00 79.25 101 LEU A N 1
ATOM 758 C CA . LEU A 1 101 ? 2.775 4.762 6.000 1.00 79.25 101 LEU A CA 1
ATOM 759 C C . LEU A 1 101 ? 2.764 6.124 5.327 1.00 79.25 101 LEU A C 1
ATOM 761 O O . LEU A 1 101 ? 2.793 6.197 4.100 1.00 79.25 101 LEU A O 1
ATOM 765 N N . GLN A 1 102 ? 2.718 7.197 6.113 1.00 81.12 102 GLN A N 1
ATOM 766 C CA . GLN A 1 102 ? 2.726 8.548 5.577 1.00 81.12 102 GLN A CA 1
ATOM 767 C C . GLN A 1 102 ? 4.015 8.818 4.797 1.00 81.12 102 GLN A C 1
ATOM 769 O O . GLN A 1 102 ? 3.934 9.282 3.661 1.00 81.12 102 GLN A O 1
ATOM 774 N N . THR A 1 103 ? 5.171 8.485 5.376 1.00 81.12 103 THR A N 1
ATOM 775 C CA . THR A 1 103 ? 6.485 8.652 4.738 1.00 81.12 103 THR A CA 1
ATOM 776 C C . THR A 1 103 ? 6.607 7.786 3.484 1.00 81.12 103 THR A C 1
ATOM 778 O O . THR A 1 103 ? 6.933 8.287 2.410 1.00 81.12 103 THR A O 1
ATOM 781 N N . GLY A 1 104 ? 6.250 6.502 3.576 1.00 78.88 104 GLY A N 1
ATOM 782 C CA . GLY A 1 104 ? 6.309 5.581 2.441 1.00 78.88 104 GLY A CA 1
ATOM 783 C C . GLY A 1 104 ? 5.390 5.998 1.291 1.00 78.88 104 GLY A C 1
ATOM 784 O O . GLY A 1 104 ? 5.780 5.930 0.126 1.00 78.88 104 GLY A O 1
ATOM 785 N N . ALA A 1 105 ? 4.191 6.498 1.601 1.00 78.56 105 ALA A N 1
ATOM 786 C CA . ALA A 1 105 ? 3.287 7.033 0.595 1.00 78.56 105 ALA A CA 1
ATOM 787 C C . ALA A 1 105 ? 3.836 8.325 -0.035 1.00 78.56 105 ALA A C 1
ATOM 789 O O . ALA A 1 105 ? 3.776 8.461 -1.254 1.00 78.56 105 ALA A O 1
ATOM 790 N N . THR A 1 106 ? 4.414 9.258 0.733 1.00 79.00 106 THR A N 1
ATOM 791 C CA . THR A 1 106 ? 5.019 10.474 0.154 1.00 79.00 106 THR A CA 1
ATOM 792 C C . THR A 1 106 ? 6.219 10.166 -0.734 1.00 79.00 106 THR A C 1
ATOM 794 O O . THR A 1 106 ? 6.323 10.730 -1.825 1.00 79.00 106 THR A O 1
ATOM 797 N N . ASP A 1 107 ? 7.074 9.233 -0.321 1.00 80.31 107 ASP A N 1
ATOM 798 C CA . ASP A 1 107 ? 8.247 8.821 -1.093 1.00 80.31 107 ASP A CA 1
ATOM 799 C C . ASP A 1 107 ? 7.830 8.124 -2.388 1.00 80.31 107 ASP A C 1
ATOM 801 O O . ASP A 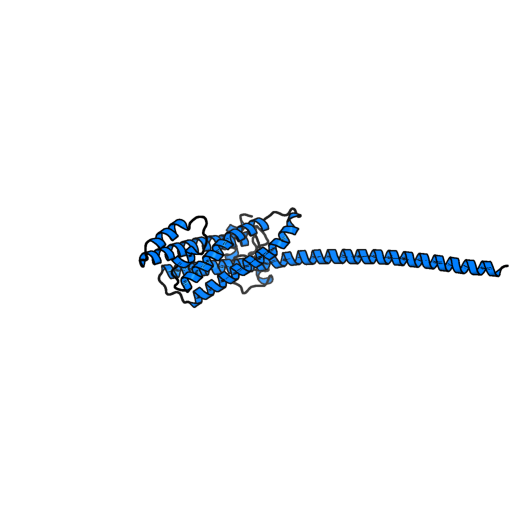1 107 ? 8.365 8.411 -3.460 1.00 80.31 107 ASP A O 1
ATOM 805 N N . PHE A 1 108 ? 6.804 7.271 -2.323 1.00 77.06 108 PHE A N 1
ATOM 806 C CA . PHE A 1 108 ? 6.215 6.650 -3.505 1.00 77.06 108 PHE A CA 1
ATOM 807 C C . PHE A 1 108 ? 5.651 7.691 -4.483 1.00 77.06 108 PHE A C 1
ATOM 809 O O . PHE A 1 108 ? 5.880 7.615 -5.695 1.00 77.06 108 PHE A O 1
ATOM 816 N N . MET A 1 109 ? 4.934 8.692 -3.972 1.00 77.88 109 MET A N 1
ATOM 817 C CA . MET A 1 109 ? 4.381 9.775 -4.785 1.00 77.88 109 MET A CA 1
ATOM 818 C C . MET A 1 109 ? 5.479 10.607 -5.459 1.00 77.88 109 MET A C 1
ATOM 820 O O . MET A 1 109 ? 5.350 10.956 -6.634 1.00 77.88 109 MET A O 1
ATOM 824 N N . ALA A 1 110 ? 6.578 10.877 -4.752 1.00 78.69 110 ALA A N 1
ATOM 825 C CA . ALA A 1 110 ? 7.741 11.561 -5.308 1.00 78.69 110 ALA A CA 1
ATOM 826 C C . ALA A 1 110 ? 8.446 10.713 -6.383 1.00 78.69 110 ALA A C 1
ATOM 828 O O . ALA A 1 110 ? 8.752 11.212 -7.468 1.00 78.69 110 ALA A O 1
ATOM 829 N N . ALA A 1 111 ? 8.637 9.415 -6.129 1.00 72.56 111 ALA A N 1
ATOM 830 C CA . ALA A 1 111 ? 9.271 8.487 -7.065 1.00 72.56 111 ALA A CA 1
ATOM 831 C C . ALA A 1 111 ? 8.443 8.279 -8.348 1.00 72.56 111 ALA A C 1
ATOM 833 O O . ALA A 1 111 ? 8.994 8.148 -9.445 1.00 72.56 111 ALA A O 1
ATOM 834 N N . THR A 1 112 ? 7.112 8.281 -8.237 1.00 70.38 112 THR A N 1
ATOM 835 C CA . THR A 1 112 ? 6.217 8.110 -9.392 1.00 70.38 112 THR A CA 1
ATOM 836 C C . THR A 1 112 ? 5.982 9.383 -10.197 1.00 70.38 112 THR A C 1
ATOM 838 O O . THR A 1 112 ? 5.704 9.302 -11.394 1.00 70.38 112 THR A O 1
ATOM 841 N N . ALA A 1 113 ? 6.163 10.566 -9.605 1.00 70.75 113 ALA A N 1
ATOM 842 C CA . ALA A 1 113 ? 6.096 11.826 -10.342 1.00 70.75 113 ALA A CA 1
ATOM 843 C C . ALA A 1 113 ? 7.157 11.900 -11.460 1.00 70.75 113 ALA A C 1
ATOM 845 O O . ALA A 1 113 ? 6.862 12.377 -12.556 1.00 70.75 113 ALA A O 1
ATOM 846 N N . GLY A 1 114 ? 8.360 11.365 -11.216 1.00 63.44 114 GLY A N 1
ATOM 847 C CA . GLY A 1 114 ? 9.437 11.322 -12.211 1.00 63.44 114 GLY A CA 1
ATOM 848 C C . GLY A 1 114 ? 9.207 10.318 -13.348 1.00 63.44 114 GLY A C 1
ATOM 849 O O . GLY A 1 114 ? 9.647 10.549 -14.472 1.00 63.44 114 GLY A O 1
ATOM 850 N N . THR A 1 115 ? 8.488 9.221 -13.092 1.00 58.69 115 THR A N 1
ATOM 851 C CA . THR A 1 115 ? 8.211 8.174 -14.094 1.00 58.69 115 THR A CA 1
ATOM 852 C C . THR A 1 115 ? 6.963 8.463 -14.929 1.00 58.69 115 THR A C 1
ATOM 854 O O . THR A 1 115 ? 6.942 8.133 -16.114 1.00 58.69 115 THR A O 1
ATOM 857 N N . ALA A 1 116 ? 5.961 9.154 -14.376 1.00 50.88 116 ALA A N 1
ATOM 858 C CA . ALA A 1 116 ? 4.764 9.573 -15.112 1.00 50.88 116 ALA A CA 1
ATOM 859 C C . ALA A 1 116 ? 5.080 10.528 -16.281 1.00 50.88 116 ALA A C 1
ATOM 861 O O . ALA A 1 116 ? 4.463 10.426 -17.340 1.00 50.88 116 ALA A O 1
ATOM 862 N N . ALA A 1 117 ? 6.084 11.401 -16.127 1.00 50.47 117 ALA A N 1
ATOM 863 C CA . ALA A 1 117 ? 6.545 12.287 -17.200 1.00 50.47 117 ALA A CA 1
ATOM 864 C C . ALA A 1 117 ? 7.162 11.521 -18.388 1.00 50.47 117 ALA A C 1
ATOM 866 O O . ALA A 1 117 ? 7.073 11.976 -19.525 1.00 50.47 117 ALA A O 1
ATOM 867 N N . ALA A 1 118 ? 7.751 10.346 -18.140 1.00 45.72 118 ALA A N 1
ATOM 868 C CA . ALA A 1 118 ? 8.317 9.486 -19.179 1.00 45.72 118 ALA A CA 1
ATOM 869 C C . ALA A 1 118 ? 7.265 8.545 -19.801 1.00 45.72 118 ALA A C 1
ATOM 871 O O . ALA A 1 118 ? 7.275 8.313 -21.011 1.00 45.72 118 ALA A O 1
ATOM 872 N N . ALA A 1 119 ? 6.328 8.036 -18.992 1.00 43.75 119 ALA A N 1
ATOM 873 C CA . ALA A 1 119 ? 5.298 7.082 -19.412 1.00 43.75 119 ALA A CA 1
ATOM 874 C C . ALA A 1 119 ? 4.157 7.702 -20.240 1.00 43.75 119 ALA A C 1
ATOM 876 O O . ALA A 1 119 ? 3.514 6.983 -20.997 1.00 43.75 119 ALA A O 1
ATOM 877 N N . ALA A 1 120 ? 3.943 9.024 -20.183 1.00 50.28 120 ALA A N 1
ATOM 878 C CA . ALA A 1 120 ? 2.948 9.729 -21.008 1.00 50.28 120 ALA A CA 1
ATOM 879 C C . ALA A 1 120 ? 3.177 9.607 -22.535 1.00 50.28 120 ALA A C 1
ATOM 881 O O . ALA A 1 120 ? 2.345 10.053 -23.319 1.00 50.28 120 ALA A O 1
ATOM 882 N N . SER A 1 121 ? 4.295 9.007 -22.957 1.00 50.94 121 SER A N 1
ATOM 883 C CA . SER A 1 121 ? 4.653 8.764 -24.359 1.00 50.94 121 SER A CA 1
ATOM 884 C C . SER A 1 121 ? 4.425 7.321 -24.840 1.00 50.94 121 SER A C 1
ATOM 886 O O . SER A 1 121 ? 4.631 7.049 -26.021 1.00 50.94 121 SER A O 1
ATOM 888 N N . ALA A 1 122 ? 4.010 6.396 -23.962 1.00 46.03 122 ALA A N 1
ATOM 889 C CA . ALA A 1 122 ? 3.842 4.981 -24.291 1.00 46.03 122 ALA A CA 1
ATOM 890 C C . ALA A 1 122 ? 2.393 4.519 -24.062 1.00 46.03 122 ALA A C 1
ATOM 892 O O . ALA A 1 122 ? 1.846 4.647 -22.972 1.00 46.03 122 ALA A O 1
ATOM 893 N N . ASP A 1 123 ? 1.802 3.946 -25.108 1.00 44.28 123 ASP A N 1
ATOM 894 C CA . ASP A 1 123 ? 0.388 3.575 -25.292 1.00 44.28 123 ASP A CA 1
ATOM 895 C C . ASP A 1 123 ? -0.109 2.404 -24.400 1.00 44.28 123 ASP A C 1
ATOM 897 O O . ASP A 1 123 ? -1.033 1.671 -24.747 1.00 44.28 123 ASP A O 1
ATOM 90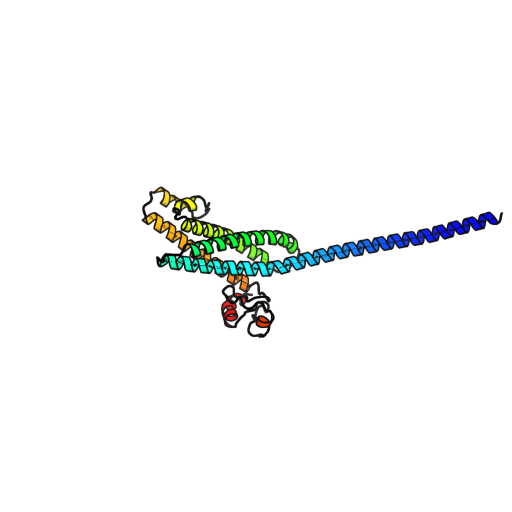1 N N . SER A 1 124 ? 0.524 2.161 -23.247 1.00 48.72 124 SER A N 1
ATOM 902 C CA . SER A 1 124 ? 0.161 1.069 -22.339 1.00 48.72 124 SER A CA 1
ATOM 903 C C . SER A 1 124 ? -0.886 1.525 -21.319 1.00 48.72 124 SER A C 1
ATOM 905 O O . SER A 1 124 ? -0.617 2.407 -20.503 1.00 48.72 124 SER A O 1
ATOM 907 N N . SER A 1 125 ? -2.061 0.895 -21.373 1.00 50.47 125 SER A N 1
ATOM 908 C CA . SER A 1 125 ? -3.189 0.949 -20.428 1.00 50.47 125 SER A CA 1
ATOM 909 C C . SER A 1 125 ? -2.881 1.578 -19.054 1.00 50.47 125 SER A C 1
ATOM 911 O O . SER A 1 125 ? -2.161 1.026 -18.221 1.00 50.47 125 SER A O 1
ATOM 913 N N . CYS A 1 126 ? -3.484 2.745 -18.837 1.00 53.09 126 CYS A N 1
ATOM 914 C CA . CYS A 1 126 ? -3.278 3.723 -17.767 1.00 53.09 126 CYS A CA 1
ATOM 915 C C . CYS A 1 126 ? -3.748 3.267 -16.361 1.00 53.09 126 CYS A C 1
ATOM 917 O O . CYS A 1 126 ? -4.599 3.903 -15.739 1.00 53.09 126 CYS A O 1
ATOM 919 N N . GLU A 1 127 ? -3.218 2.167 -15.821 1.00 67.12 127 GLU A N 1
ATOM 920 C CA . GLU A 1 127 ? -3.614 1.697 -14.479 1.00 67.12 127 GLU A CA 1
ATOM 921 C C . GLU A 1 127 ? -2.868 2.408 -13.338 1.00 67.12 127 GLU A C 1
ATOM 923 O O . GLU A 1 127 ? -3.451 2.711 -12.294 1.00 67.12 127 GLU A O 1
ATOM 928 N N . LEU A 1 128 ? -1.587 2.738 -13.541 1.00 70.06 128 LEU A N 1
ATOM 929 C CA . LEU A 1 128 ? -0.751 3.357 -12.508 1.00 70.06 128 LEU A CA 1
ATOM 930 C C . LEU A 1 128 ? -1.205 4.785 -12.129 1.00 70.06 128 LEU A C 1
ATOM 932 O O . LEU A 1 128 ? -1.255 5.075 -10.932 1.00 70.06 128 LEU A O 1
ATOM 936 N N . PRO A 1 129 ? -1.587 5.676 -13.070 1.00 75.81 129 PRO A N 1
ATOM 937 C CA . PRO A 1 129 ? -2.070 7.015 -12.719 1.00 75.81 129 PRO A CA 1
ATOM 938 C C . PRO A 1 129 ? -3.398 6.994 -11.953 1.00 75.81 129 PRO A C 1
ATOM 940 O O . PRO A 1 129 ? -3.555 7.737 -10.986 1.00 75.81 129 PRO A O 1
ATOM 943 N N . CYS A 1 130 ? -4.320 6.096 -12.316 1.00 75.62 130 CYS A N 1
ATOM 944 C CA . CYS A 1 130 ? -5.578 5.914 -11.587 1.00 75.62 130 CYS A CA 1
ATOM 945 C C . CYS A 1 130 ? -5.327 5.427 -10.154 1.00 75.62 130 CYS A C 1
ATOM 947 O O . CYS A 1 130 ? -5.955 5.892 -9.202 1.00 75.62 130 CYS A O 1
ATOM 949 N N . LEU A 1 131 ? -4.379 4.504 -9.980 1.00 71.81 131 LEU A N 1
ATOM 950 C CA . LEU A 1 131 ? -4.019 4.000 -8.662 1.00 71.81 131 LEU A CA 1
ATOM 951 C C . LEU A 1 131 ? -3.320 5.061 -7.805 1.00 71.81 131 LEU A C 1
ATOM 953 O O . LEU A 1 131 ? -3.636 5.201 -6.623 1.00 71.81 131 LEU A O 1
ATOM 957 N N . ARG A 1 132 ? -2.428 5.843 -8.417 1.00 76.88 132 ARG A N 1
ATOM 958 C CA . ARG A 1 132 ? -1.790 7.008 -7.800 1.00 76.88 132 ARG A CA 1
ATOM 959 C C . ARG A 1 132 ? -2.839 8.001 -7.296 1.00 76.88 132 ARG A C 1
ATOM 961 O O . ARG A 1 132 ? -2.790 8.388 -6.135 1.00 76.88 132 ARG A O 1
ATOM 968 N N . GLN A 1 133 ? -3.828 8.335 -8.123 1.00 82.38 133 GLN A N 1
ATOM 969 C CA . GLN A 1 133 ? -4.929 9.218 -7.735 1.00 82.38 133 GLN A CA 1
ATOM 970 C C . GLN A 1 133 ? -5.750 8.643 -6.567 1.00 82.38 133 GLN A C 1
ATOM 972 O O . GLN A 1 133 ? -6.088 9.370 -5.634 1.00 82.38 133 GLN A O 1
ATOM 977 N N . ARG A 1 134 ? -6.041 7.331 -6.560 1.00 78.62 134 ARG A N 1
ATOM 978 C CA . ARG A 1 134 ? -6.715 6.681 -5.416 1.00 78.62 134 ARG A CA 1
ATOM 979 C C . ARG A 1 13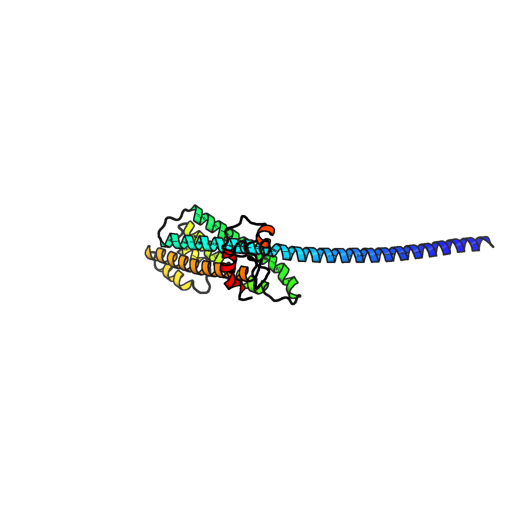4 ? -5.862 6.739 -4.141 1.00 78.62 134 ARG A C 1
ATOM 981 O O . ARG A 1 134 ? -6.409 6.957 -3.065 1.00 78.62 134 ARG A O 1
ATOM 988 N N . LEU A 1 135 ? -4.541 6.581 -4.242 1.00 76.69 135 LEU A N 1
ATOM 989 C CA . LEU A 1 135 ? -3.635 6.708 -3.096 1.00 76.69 135 LEU A CA 1
ATOM 990 C C . LEU A 1 135 ? -3.577 8.151 -2.567 1.00 76.69 135 LEU A C 1
ATOM 992 O O . LEU A 1 135 ? -3.610 8.359 -1.356 1.00 76.69 135 LEU A O 1
ATOM 996 N N . GLU A 1 136 ? -3.566 9.153 -3.451 1.00 81.94 136 GLU A N 1
ATOM 997 C CA . GLU A 1 136 ? -3.670 10.570 -3.068 1.00 81.94 136 GLU A CA 1
ATOM 998 C C . GLU A 1 136 ? -4.955 10.855 -2.283 1.00 81.94 136 GLU A C 1
ATOM 1000 O O . GLU A 1 136 ? -4.919 11.530 -1.253 1.00 81.94 136 GLU A O 1
ATOM 1005 N N . GLN A 1 137 ? -6.081 10.279 -2.711 1.00 82.44 137 GLN A N 1
ATOM 1006 C CA . GLN A 1 137 ? -7.355 10.389 -1.995 1.00 82.44 137 GLN A CA 1
ATOM 1007 C C . GLN A 1 137 ? -7.329 9.712 -0.616 1.00 82.44 137 GLN A C 1
ATOM 1009 O O . GLN A 1 137 ? -8.079 10.116 0.272 1.00 82.44 137 GLN A O 1
ATOM 1014 N N . LEU A 1 138 ? -6.466 8.712 -0.411 1.00 76.12 138 LEU A N 1
ATOM 1015 C CA . LEU A 1 138 ? -6.290 8.024 0.872 1.00 76.12 138 LEU A CA 1
ATOM 1016 C C . LEU A 1 138 ? -5.282 8.714 1.799 1.00 76.12 138 LEU A C 1
ATOM 1018 O O . LEU A 1 138 ? -5.392 8.567 3.015 1.00 76.12 138 LEU A O 1
ATOM 1022 N N . LEU A 1 139 ? -4.353 9.515 1.268 1.00 80.06 139 LEU A N 1
ATOM 1023 C CA . LEU A 1 139 ? -3.340 10.224 2.060 1.00 80.06 139 LEU A CA 1
ATOM 1024 C C . LEU A 1 139 ? -3.946 11.202 3.074 1.00 80.06 139 LEU A C 1
ATOM 1026 O O . LEU A 1 139 ? -3.486 11.269 4.214 1.00 80.06 139 LEU A O 1
ATOM 1030 N N . ALA A 1 140 ? -4.975 11.962 2.689 1.00 76.69 140 ALA A N 1
ATOM 1031 C CA . ALA A 1 140 ? -5.643 12.882 3.612 1.00 76.69 140 ALA A CA 1
ATOM 1032 C C . ALA A 1 140 ? -6.335 12.136 4.780 1.00 76.69 140 ALA A C 1
ATOM 1034 O O . ALA A 1 140 ? -6.084 12.489 5.935 1.00 76.69 140 ALA A O 1
ATOM 1035 N N . PRO A 1 141 ? -7.116 11.066 4.534 1.00 74.19 141 PRO A N 1
ATOM 1036 C CA . PRO A 1 141 ? -7.607 10.174 5.582 1.00 74.19 141 PRO A CA 1
ATOM 1037 C C . PRO A 1 141 ? -6.514 9.534 6.449 1.00 74.19 141 PRO A C 1
ATOM 1039 O O . PRO A 1 141 ? -6.686 9.499 7.663 1.00 74.19 141 PRO A O 1
ATOM 1042 N N . ILE A 1 142 ? -5.387 9.089 5.872 1.00 74.25 142 ILE A N 1
ATOM 1043 C CA . ILE A 1 142 ? -4.243 8.545 6.633 1.00 74.25 142 ILE A CA 1
ATOM 1044 C C . ILE A 1 142 ? -3.717 9.592 7.620 1.00 74.25 142 ILE A C 1
ATOM 1046 O O . ILE A 1 142 ? -3.573 9.307 8.807 1.00 74.25 142 ILE A O 1
ATOM 1050 N N . ARG A 1 143 ? -3.491 10.830 7.156 1.00 79.50 143 ARG A N 1
ATOM 1051 C CA . ARG A 1 143 ? -3.039 11.941 8.012 1.00 79.50 143 ARG A CA 1
ATOM 1052 C C . ARG A 1 143 ? -4.044 12.252 9.118 1.00 79.50 143 ARG A C 1
ATOM 1054 O O . ARG A 1 143 ? -3.650 12.466 10.261 1.00 79.50 143 ARG A O 1
ATOM 1061 N N . LYS A 1 144 ? -5.341 12.247 8.791 1.00 76.50 144 LYS A N 1
ATOM 1062 C CA . LYS A 1 144 ? -6.409 12.439 9.779 1.00 76.50 144 LYS A CA 1
ATOM 1063 C C . LYS A 1 144 ? -6.401 11.315 10.822 1.00 76.50 144 LYS A C 1
ATOM 1065 O O . LYS A 1 144 ? -6.441 11.609 12.010 1.00 76.50 144 LYS A O 1
ATOM 1070 N N . GLY A 1 145 ? -6.289 10.056 10.395 1.00 72.19 145 GLY A N 1
ATOM 1071 C CA . GLY A 1 145 ? -6.202 8.892 11.281 1.00 72.19 145 GLY A CA 1
ATOM 1072 C C . GLY A 1 145 ? -4.992 8.953 12.214 1.00 72.19 145 GLY A C 1
ATOM 1073 O O . GLY A 1 145 ? -5.142 8.753 13.416 1.00 72.19 145 GLY A O 1
ATOM 1074 N N . ALA A 1 146 ? -3.820 9.331 11.694 1.00 73.56 146 ALA A N 1
ATOM 1075 C CA . ALA A 1 146 ? -2.613 9.544 12.494 1.00 73.56 146 ALA A CA 1
ATOM 1076 C C . ALA A 1 146 ? -2.801 10.649 13.551 1.00 73.56 146 ALA A C 1
ATOM 1078 O O . ALA A 1 146 ? -2.385 10.500 14.700 1.00 73.56 146 ALA A O 1
ATOM 1079 N N . SER A 1 147 ? -3.475 11.745 13.185 1.00 76.12 147 SER A N 1
ATOM 1080 C CA . SER A 1 147 ? -3.798 12.833 14.113 1.00 76.12 147 SER A CA 1
ATOM 1081 C C . SER A 1 147 ? -4.780 12.401 15.205 1.00 76.12 147 SER A C 1
ATOM 1083 O O . SER A 1 147 ? -4.600 12.785 16.357 1.00 76.12 147 SER A O 1
ATOM 1085 N N . ILE A 1 148 ? -5.798 11.603 14.863 1.00 72.38 148 ILE A N 1
ATOM 1086 C CA . ILE A 1 148 ? -6.762 11.054 15.830 1.00 72.38 148 ILE A CA 1
ATOM 1087 C C . ILE A 1 148 ? -6.052 10.102 16.798 1.00 72.38 148 ILE A C 1
ATOM 1089 O O . ILE A 1 148 ? -6.229 10.223 18.006 1.00 72.38 148 ILE A O 1
ATOM 1093 N N . ALA A 1 149 ? -5.197 9.209 16.292 1.00 69.25 149 ALA A N 1
ATOM 1094 C CA . ALA A 1 149 ? -4.405 8.314 17.133 1.00 69.25 149 ALA A CA 1
ATOM 1095 C C . ALA A 1 149 ? -3.517 9.098 18.119 1.00 69.25 149 ALA A C 1
ATOM 1097 O O . ALA A 1 149 ? -3.490 8.784 19.306 1.00 69.25 149 ALA A O 1
ATOM 1098 N N . ASN A 1 150 ? -2.861 10.172 17.661 1.00 71.69 150 ASN A N 1
ATOM 1099 C CA . ASN A 1 150 ? -2.088 11.062 18.534 1.00 71.69 150 ASN A CA 1
ATOM 1100 C C . ASN A 1 150 ? -2.950 11.780 19.586 1.00 71.69 150 ASN A C 1
ATOM 1102 O O . ASN A 1 150 ? -2.491 11.968 20.710 1.00 71.69 150 ASN A O 1
ATOM 1106 N N . ALA A 1 151 ? -4.176 12.181 19.241 1.00 69.31 151 ALA A N 1
ATOM 1107 C CA . ALA A 1 151 ? -5.093 12.834 20.174 1.00 69.31 151 ALA A CA 1
ATOM 1108 C C . ALA A 1 151 ? -5.491 11.897 21.323 1.00 69.31 151 ALA A C 1
ATOM 1110 O O . ALA A 1 151 ? -5.370 12.265 22.491 1.00 69.31 151 ALA A O 1
ATOM 1111 N N . ILE A 1 152 ? -5.875 10.661 20.979 1.00 66.88 152 ILE A N 1
ATOM 1112 C CA . ILE A 1 152 ? -6.220 9.606 21.943 1.00 66.88 152 ILE A CA 1
ATOM 1113 C C . ILE A 1 152 ? -5.048 9.360 22.905 1.00 66.88 152 ILE A C 1
ATOM 1115 O O . ILE A 1 152 ? -5.241 9.230 24.110 1.00 66.88 152 ILE A O 1
ATOM 1119 N N . LEU A 1 153 ? -3.820 9.360 22.381 1.00 65.19 153 LEU A N 1
ATOM 1120 C CA . LEU A 1 153 ? -2.596 9.095 23.138 1.00 65.19 153 LEU A CA 1
ATOM 1121 C C . LEU A 1 153 ? -2.214 10.162 24.154 1.00 65.19 153 LEU A C 1
ATOM 1123 O O . LEU A 1 153 ? -1.659 9.847 25.201 1.00 65.19 153 LEU A O 1
ATOM 1127 N N . GLN A 1 154 ? -2.455 11.429 23.837 1.00 68.25 154 GLN A N 1
ATOM 1128 C CA . GLN A 1 154 ? -2.055 12.525 24.716 1.00 68.25 154 GLN A CA 1
ATOM 1129 C C . GLN A 1 154 ? -3.038 12.735 25.875 1.00 68.25 154 GLN A C 1
ATOM 1131 O O . GLN A 1 154 ? -2.854 13.670 26.651 1.00 68.25 154 GLN A O 1
ATOM 1136 N N . GLY A 1 155 ? -4.100 11.918 25.974 1.00 60.88 155 GLY A N 1
ATOM 1137 C CA . GLY A 1 155 ? -5.254 12.227 26.824 1.00 60.88 155 GLY A CA 1
ATOM 1138 C C . GLY A 1 155 ? -5.841 13.602 26.490 1.00 60.88 155 GLY A C 1
ATOM 1139 O O . GLY A 1 155 ? -6.448 14.248 27.341 1.00 60.88 155 GLY A O 1
ATOM 1140 N N . GLY A 1 156 ? -5.558 14.086 25.276 1.00 53.53 156 GLY A N 1
ATOM 1141 C CA . GLY A 1 156 ? -5.849 15.435 24.849 1.00 53.53 156 GLY A CA 1
ATOM 1142 C C . GLY A 1 156 ? -7.316 15.528 24.497 1.00 53.53 156 GLY A C 1
ATOM 1143 O O . GLY A 1 156 ? -7.840 14.679 23.778 1.00 53.53 156 GLY A O 1
ATOM 1144 N N . ASP A 1 157 ? -7.954 16.581 24.993 1.00 53.09 157 ASP A N 1
ATOM 1145 C CA . ASP A 1 157 ? -9.310 16.961 24.638 1.00 53.09 157 ASP A CA 1
ATOM 1146 C C . ASP A 1 157 ? -9.430 16.976 23.102 1.00 53.09 157 ASP A C 1
ATOM 1148 O O . ASP A 1 157 ? -8.863 17.841 22.423 1.00 53.09 157 ASP A O 1
ATOM 1152 N N . ALA A 1 158 ? -10.090 15.959 22.532 1.00 50.09 158 ALA A N 1
ATOM 1153 C CA . ALA A 1 158 ? -10.169 15.732 21.085 1.00 50.09 158 ALA A CA 1
ATOM 1154 C C . ALA A 1 158 ? -10.723 16.967 20.338 1.00 50.09 158 ALA A C 1
ATOM 1156 O O . ALA A 1 158 ? -10.432 17.183 19.155 1.00 50.09 158 ALA A O 1
ATOM 1157 N N . ALA A 1 159 ? -11.429 17.831 21.075 1.00 49.75 159 ALA A N 1
ATOM 1158 C CA . ALA A 1 159 ? -11.893 19.154 20.690 1.00 49.75 159 ALA A CA 1
ATOM 1159 C C . ALA A 1 159 ? -10.783 20.110 20.199 1.00 49.75 159 ALA A C 1
ATOM 1161 O O . ALA A 1 159 ? -10.983 20.810 19.205 1.00 49.75 159 ALA A O 1
ATOM 1162 N N . SER A 1 160 ? -9.597 20.129 20.822 1.00 49.16 160 SER A N 1
ATOM 1163 C CA . SER A 1 160 ? -8.519 21.066 20.443 1.00 49.16 160 SER A CA 1
ATOM 1164 C C . SER A 1 160 ? -7.813 20.695 19.132 1.00 49.16 160 SER A C 1
ATOM 1166 O O . SER A 1 160 ? -7.231 21.555 18.474 1.00 49.16 160 SER A O 1
ATOM 1168 N N . ILE A 1 161 ? -7.874 19.426 18.715 1.00 49.00 161 ILE A N 1
ATOM 1169 C CA . ILE A 1 161 ? -7.140 18.913 17.543 1.00 49.00 161 ILE A CA 1
ATOM 1170 C C . ILE A 1 161 ? -8.016 18.939 16.280 1.00 49.00 161 ILE A C 1
ATOM 1172 O O . ILE A 1 161 ? -7.526 19.247 15.190 1.00 49.00 161 ILE A O 1
ATOM 1176 N N . LEU A 1 162 ? -9.330 18.716 16.417 1.00 49.94 162 LEU A N 1
ATOM 1177 C CA . LEU A 1 162 ? -10.297 18.844 15.316 1.00 49.94 162 LEU A CA 1
ATOM 1178 C C . LEU A 1 162 ? -10.451 20.290 14.814 1.00 49.94 162 LEU A C 1
ATOM 1180 O O . LEU A 1 162 ? -10.746 20.484 13.638 1.00 49.94 162 LEU A O 1
ATOM 1184 N N . ALA A 1 163 ? -10.175 21.294 15.654 1.00 48.25 163 ALA A N 1
ATOM 1185 C CA . ALA A 1 163 ? -10.139 22.702 15.250 1.00 48.25 163 ALA A CA 1
ATOM 1186 C C . ALA A 1 163 ? -8.927 23.058 14.357 1.00 48.25 163 ALA A C 1
ATOM 1188 O O . ALA A 1 163 ? -8.996 24.006 13.577 1.00 48.25 163 ALA A O 1
ATOM 1189 N N . GLY A 1 164 ? -7.824 22.301 14.447 1.00 41.88 164 GLY A N 1
ATOM 1190 C CA . GLY A 1 164 ? -6.609 22.517 13.646 1.00 41.88 164 GLY A CA 1
ATOM 1191 C C . GLY A 1 164 ? -6.597 21.772 12.306 1.00 41.88 164 GLY A C 1
ATOM 1192 O O . GLY A 1 164 ? -5.921 22.188 11.363 1.00 41.88 164 GLY A O 1
ATOM 1193 N N . ALA A 1 165 ? -7.366 20.687 12.188 1.00 43.38 165 ALA A N 1
ATOM 1194 C CA . ALA A 1 165 ? -7.585 20.004 10.921 1.00 43.38 165 ALA A CA 1
ATOM 1195 C C . ALA A 1 165 ? -8.649 20.772 10.121 1.00 43.38 165 ALA A C 1
ATOM 1197 O O . ALA A 1 165 ? -9.842 20.605 10.345 1.00 43.38 165 ALA A O 1
ATOM 1198 N N . SER A 1 166 ? -8.228 21.625 9.185 1.00 40.91 166 SER A N 1
ATOM 1199 C CA . SER A 1 166 ? -9.134 22.290 8.240 1.00 40.91 166 SER A CA 1
ATOM 1200 C C . SER A 1 166 ? -9.896 21.239 7.413 1.00 40.91 166 SER A C 1
ATOM 1202 O O . SER A 1 166 ? -9.375 20.683 6.445 1.00 40.91 166 SER A O 1
ATOM 1204 N N . ILE A 1 167 ? -11.115 20.902 7.847 1.00 43.19 167 ILE A N 1
ATOM 1205 C CA . ILE A 1 167 ? -12.030 19.978 7.171 1.00 43.19 167 ILE A CA 1
ATOM 1206 C C . ILE A 1 167 ? -13.024 20.830 6.388 1.00 43.19 167 ILE A C 1
ATOM 1208 O O . ILE A 1 167 ? -13.974 21.368 6.954 1.00 43.19 167 ILE A O 1
ATOM 1212 N N . ALA A 1 168 ? -12.814 20.924 5.078 1.00 42.00 168 ALA A N 1
ATOM 1213 C CA . ALA A 1 168 ? -13.615 21.755 4.186 1.00 42.00 168 ALA A CA 1
ATOM 1214 C C . ALA A 1 168 ? -15.052 21.258 3.925 1.00 42.00 168 ALA A C 1
ATOM 1216 O O . ALA A 1 168 ? -15.739 21.906 3.153 1.00 42.00 168 ALA A O 1
ATOM 1217 N N . ASP A 1 169 ? -15.541 20.168 4.534 1.00 38.53 169 ASP A N 1
ATOM 1218 C CA . ASP A 1 169 ? -16.894 19.677 4.190 1.00 38.53 169 ASP A CA 1
ATOM 1219 C C . ASP A 1 169 ? -17.669 18.949 5.307 1.00 38.53 169 ASP A C 1
ATOM 1221 O O . ASP A 1 169 ? -18.644 18.250 5.058 1.00 38.53 169 ASP A O 1
ATOM 1225 N N . GLY A 1 170 ? -17.271 19.107 6.576 1.00 41.53 170 GLY A N 1
ATOM 1226 C CA . GLY A 1 170 ? -18.002 18.460 7.683 1.00 41.53 170 GLY A CA 1
ATOM 1227 C C . GLY A 1 170 ? -17.684 18.934 9.103 1.00 41.53 170 GLY A C 1
ATOM 1228 O O . GLY A 1 170 ? -18.332 18.499 10.049 1.00 41.53 170 GLY A O 1
ATOM 1229 N N . GLY A 1 171 ? -16.714 19.839 9.285 1.00 40.69 171 GLY A N 1
ATOM 1230 C CA . GLY A 1 171 ? -16.282 20.307 10.611 1.00 40.69 171 GLY A CA 1
ATOM 1231 C C . GLY A 1 171 ? -17.240 21.281 11.311 1.00 40.69 171 GLY A C 1
ATOM 1232 O O . GLY A 1 171 ? -17.096 21.522 12.508 1.00 40.69 171 GLY A O 1
ATOM 1233 N N . ALA A 1 172 ? -18.237 21.820 10.601 1.00 45.56 172 ALA A N 1
ATOM 1234 C CA . ALA A 1 172 ? -19.128 22.851 11.136 1.00 45.56 172 ALA A CA 1
ATOM 1235 C C . ALA A 1 172 ? -20.020 22.353 12.291 1.00 45.56 172 ALA A C 1
ATOM 1237 O O . ALA A 1 172 ? -20.327 23.122 13.198 1.00 45.56 172 ALA A O 1
ATOM 1238 N N . SER A 1 173 ? -20.394 21.067 12.300 1.00 46.91 173 SER A N 1
ATOM 1239 C CA . SER A 1 173 ? -21.233 20.499 13.368 1.00 46.91 173 SER A CA 1
ATOM 1240 C C . SER A 1 173 ? -20.456 20.273 14.670 1.00 46.91 173 SER A C 1
ATOM 1242 O O . SER A 1 173 ? -21.003 20.449 15.754 1.00 46.91 173 SER A O 1
ATOM 1244 N N . ILE A 1 174 ? -19.168 19.933 14.570 1.00 46.84 174 ILE A N 1
ATOM 1245 C CA . ILE A 1 174 ? -18.318 19.596 15.722 1.00 46.84 174 ILE A CA 1
ATOM 1246 C C . ILE A 1 174 ? -17.845 20.873 16.429 1.00 46.84 174 ILE A C 1
ATOM 1248 O O . ILE A 1 174 ? -17.902 20.966 17.652 1.00 46.84 174 ILE A O 1
ATOM 1252 N N . ALA A 1 175 ? -17.464 21.904 15.666 1.00 45.28 175 ALA A N 1
ATOM 1253 C CA . ALA A 1 175 ? -17.068 23.198 16.225 1.00 45.28 175 ALA A CA 1
ATOM 1254 C C . ALA A 1 175 ? -18.199 23.871 17.030 1.00 45.28 175 ALA A C 1
ATOM 1256 O O . ALA A 1 175 ? -17.932 24.556 18.016 1.00 45.28 175 ALA A O 1
ATOM 1257 N N . ASN A 1 176 ? -19.462 23.646 16.648 1.00 44.47 176 ASN A N 1
ATOM 1258 C CA . ASN A 1 176 ? -20.615 24.244 17.321 1.00 44.47 176 ASN A CA 1
ATOM 1259 C C . ASN A 1 176 ? -20.976 23.535 18.645 1.00 44.47 176 ASN A C 1
ATOM 1261 O O . ASN A 1 176 ? -21.453 24.190 19.568 1.00 44.47 176 ASN A O 1
ATOM 1265 N N . ALA A 1 177 ? -20.697 22.230 18.772 1.00 44.12 177 ALA A N 1
ATOM 1266 C CA . ALA A 1 177 ? -20.850 21.484 20.028 1.00 44.12 177 ALA A CA 1
ATOM 1267 C C . ALA A 1 177 ? -19.785 21.873 21.075 1.00 44.12 177 ALA A C 1
ATOM 1269 O O . ALA A 1 177 ? -20.071 21.930 22.268 1.00 44.12 177 ALA A O 1
ATOM 1270 N N . ILE A 1 178 ? -18.573 22.216 20.623 1.00 45.41 178 ILE A N 1
ATOM 1271 C CA . ILE A 1 178 ? -17.446 22.621 21.483 1.00 45.41 178 ILE A CA 1
ATOM 1272 C C . ILE A 1 178 ? -17.659 24.021 22.085 1.00 45.41 178 ILE A C 1
ATOM 1274 O O . ILE A 1 178 ? -17.279 24.275 23.227 1.00 45.41 178 ILE A O 1
ATOM 1278 N N . LEU A 1 179 ? -18.308 24.932 21.353 1.00 51.44 179 LEU A N 1
ATOM 1279 C CA . LEU A 1 179 ? -18.578 26.294 21.831 1.00 51.44 179 LEU A CA 1
ATOM 1280 C C . LEU A 1 179 ? -19.667 26.373 22.919 1.00 51.44 179 LEU A C 1
ATOM 1282 O O . LEU A 1 179 ? -19.834 27.437 23.512 1.00 51.44 179 LEU A O 1
ATOM 1286 N N . GLN A 1 180 ? -20.386 25.282 23.214 1.00 44.53 180 GLN A N 1
ATOM 1287 C CA . GLN A 1 180 ? -21.506 25.280 24.169 1.00 44.53 180 GLN A CA 1
ATOM 1288 C C . GLN A 1 180 ? -21.190 24.716 25.569 1.00 44.53 180 GLN A C 1
ATOM 1290 O O . GLN A 1 180 ? -22.106 24.548 26.367 1.00 44.53 180 GLN A O 1
ATOM 1295 N N . GLY A 1 181 ? -19.914 24.541 25.927 1.00 42.78 181 GLY A N 1
ATOM 1296 C CA . GLY A 1 181 ? -19.505 24.212 27.300 1.00 42.78 181 GLY A CA 1
ATOM 1297 C C . GLY A 1 181 ? -19.431 22.705 27.567 1.00 42.78 181 GLY A C 1
ATOM 1298 O O . GLY A 1 181 ? -20.364 21.953 27.302 1.00 42.78 181 GLY A O 1
ATOM 1299 N N . GLY A 1 182 ? -18.268 22.263 28.051 1.00 48.53 182 GLY A N 1
ATOM 1300 C CA . GLY A 1 182 ? -17.908 20.858 28.209 1.00 48.53 182 GLY A CA 1
ATOM 1301 C C . GLY A 1 182 ? -18.534 20.191 29.430 1.00 48.53 182 GLY A C 1
ATOM 1302 O O . GLY A 1 182 ? -18.073 20.385 30.551 1.00 48.53 182 GLY A O 1
ATOM 1303 N N . ASP A 1 183 ? -19.508 19.324 29.171 1.00 45.28 183 ASP A N 1
ATOM 1304 C CA . ASP A 1 183 ? -19.845 18.197 30.038 1.00 45.28 183 ASP A CA 1
ATOM 1305 C C . ASP A 1 183 ? -19.105 16.935 29.558 1.00 45.28 183 ASP A C 1
ATOM 1307 O O . ASP A 1 183 ? -18.840 16.772 28.365 1.00 45.28 183 ASP A O 1
ATOM 1311 N N . ALA A 1 184 ? -18.814 15.991 30.462 1.00 50.44 184 ALA A N 1
ATOM 1312 C CA . ALA A 1 184 ? -18.160 14.711 30.141 1.00 50.44 184 ALA A CA 1
ATOM 1313 C C . ALA A 1 184 ? -18.881 13.905 29.032 1.00 50.44 184 ALA A C 1
ATOM 1315 O O . ALA A 1 184 ? -18.251 13.134 28.308 1.00 50.44 184 ALA A O 1
ATOM 1316 N N . ALA A 1 185 ? -20.187 14.131 28.849 1.00 49.59 185 ALA A N 1
ATOM 1317 C CA . ALA A 1 185 ? -20.982 13.573 27.754 1.00 49.59 185 ALA A CA 1
ATOM 1318 C C . ALA A 1 185 ? -20.579 14.114 26.362 1.00 49.59 185 ALA A C 1
ATOM 1320 O O . ALA A 1 185 ? -20.679 13.403 25.362 1.00 49.59 185 ALA A O 1
ATOM 1321 N N . SER A 1 186 ? -20.076 15.350 26.294 1.00 48.84 186 SER A N 1
ATOM 1322 C CA . SER A 1 186 ? -19.574 15.979 25.064 1.00 48.84 186 SER A CA 1
ATOM 1323 C C . SER A 1 186 ? -18.209 15.409 24.653 1.00 48.84 186 SER A C 1
ATOM 1325 O O . SER A 1 186 ? -17.915 15.251 23.474 1.00 48.84 186 SER A O 1
ATOM 1327 N N . MET A 1 187 ? -17.381 15.005 25.622 1.00 48.50 187 MET A N 1
ATOM 1328 C CA . MET A 1 187 ? -16.096 14.357 25.333 1.00 48.50 187 MET A CA 1
ATOM 1329 C C . MET A 1 187 ? -16.289 12.917 24.831 1.00 48.50 187 MET A C 1
ATOM 1331 O O . MET A 1 187 ? -15.621 12.506 23.886 1.00 48.50 187 MET A O 1
ATOM 1335 N N . ALA A 1 188 ? -17.260 12.188 25.398 1.00 52.94 188 ALA A N 1
ATOM 1336 C CA . ALA A 1 188 ? -17.617 10.836 24.963 1.00 52.94 188 ALA A CA 1
ATOM 1337 C C . ALA A 1 188 ? -18.164 10.791 23.520 1.00 52.94 188 ALA A C 1
ATOM 1339 O O . ALA A 1 188 ? -17.843 9.871 22.767 1.00 52.94 188 ALA A O 1
ATOM 1340 N N . THR A 1 189 ? -18.938 11.801 23.106 1.00 54.25 189 THR A N 1
ATOM 1341 C CA . THR A 1 189 ? -19.496 11.891 21.742 1.00 54.25 189 THR A CA 1
ATOM 1342 C C . THR A 1 189 ? -18.431 12.213 20.688 1.00 54.25 189 THR A C 1
ATOM 1344 O O . THR A 1 189 ? -18.449 11.629 19.607 1.00 54.25 189 THR A O 1
ATOM 1347 N N . VAL A 1 190 ? -17.432 13.045 21.011 1.00 55.53 190 VAL A N 1
ATOM 1348 C CA . VAL A 1 190 ? -16.304 13.333 20.100 1.00 55.53 190 VAL A CA 1
ATOM 1349 C C . VAL A 1 190 ? -15.407 12.103 19.881 1.00 55.53 190 VAL A C 1
ATOM 1351 O O . VAL A 1 190 ? -14.898 11.901 18.775 1.00 55.53 190 VAL A O 1
ATOM 1354 N N . THR A 1 191 ? -15.223 11.252 20.896 1.00 63.53 191 THR A N 1
ATOM 1355 C CA . THR A 1 191 ? -14.483 9.987 20.743 1.00 63.53 191 THR A CA 1
ATOM 1356 C C . THR A 1 191 ? -15.230 8.957 19.894 1.00 63.53 191 THR A C 1
ATOM 1358 O O . THR A 1 191 ? -14.595 8.290 19.078 1.00 63.53 191 THR A O 1
ATOM 1361 N N . ASP A 1 192 ? -16.556 8.869 20.012 1.00 67.44 192 ASP A N 1
ATOM 1362 C CA . ASP A 1 192 ? -17.364 7.881 19.281 1.00 67.44 192 ASP A CA 1
ATOM 1363 C C . ASP A 1 192 ? -17.437 8.192 17.770 1.00 67.44 192 ASP A C 1
ATOM 1365 O O . ASP A 1 192 ? -17.219 7.320 16.919 1.00 67.44 192 ASP A O 1
ATOM 1369 N N . ASP A 1 193 ? -17.588 9.475 17.415 1.00 71.88 193 ASP A N 1
ATOM 1370 C CA . ASP A 1 193 ? -17.504 9.948 16.025 1.00 71.88 193 ASP A CA 1
ATOM 1371 C C . ASP A 1 193 ? -16.101 9.735 15.428 1.00 71.88 193 ASP A C 1
ATOM 1373 O O . ASP A 1 193 ? -15.943 9.354 14.259 1.00 71.88 193 ASP A O 1
ATOM 1377 N N . GLY A 1 194 ? -15.057 9.953 16.235 1.00 72.19 194 GLY A N 1
ATOM 1378 C CA . GLY A 1 194 ? -13.667 9.720 15.847 1.00 72.19 194 GLY A CA 1
ATOM 1379 C C . GLY A 1 194 ? -13.393 8.253 15.514 1.00 72.19 194 GLY A C 1
ATOM 1380 O O . GLY A 1 194 ? -12.781 7.956 14.484 1.00 72.19 194 GLY A O 1
ATOM 1381 N N . ILE A 1 195 ? -13.892 7.335 16.341 1.00 72.06 195 ILE A N 1
ATOM 1382 C CA . ILE A 1 195 ? -13.726 5.887 16.166 1.00 72.06 195 ILE A CA 1
ATOM 1383 C C . ILE A 1 195 ? -14.534 5.380 14.975 1.00 72.06 195 ILE A C 1
ATOM 1385 O O . ILE A 1 195 ? -14.002 4.634 14.150 1.00 72.06 195 ILE A O 1
ATOM 1389 N N . THR A 1 196 ? -15.772 5.843 14.813 1.00 77.94 196 THR A N 1
ATOM 1390 C CA . THR A 1 196 ? -16.602 5.505 13.648 1.00 77.94 196 THR A CA 1
ATOM 1391 C C . THR A 1 196 ? -15.943 5.986 12.350 1.00 77.94 196 THR A C 1
ATOM 1393 O O . THR A 1 196 ? -15.832 5.239 11.370 1.00 77.94 196 THR A O 1
ATOM 1396 N N . SER A 1 197 ? -15.399 7.210 12.346 1.00 78.31 197 SER A N 1
ATOM 1397 C CA . SER A 1 197 ? -14.629 7.736 11.211 1.00 78.31 197 SER A CA 1
ATOM 1398 C C . SER A 1 197 ? -13.369 6.910 10.929 1.00 78.31 197 SER A C 1
ATOM 1400 O O . SER A 1 197 ? -12.957 6.812 9.767 1.00 78.31 197 SER A O 1
ATOM 1402 N N . LEU A 1 198 ? -12.739 6.349 11.962 1.00 75.12 198 LEU A N 1
ATOM 1403 C CA . LEU A 1 198 ? -11.540 5.528 11.845 1.00 75.12 198 LEU A CA 1
ATOM 1404 C C . LEU A 1 198 ? -11.865 4.149 11.255 1.00 75.12 198 LEU A C 1
ATOM 1406 O O . LEU A 1 198 ? -11.180 3.719 10.331 1.00 75.12 198 LEU A O 1
ATOM 1410 N N . GLN A 1 199 ? -12.955 3.510 11.688 1.00 82.06 199 GLN A N 1
ATOM 1411 C CA . GLN A 1 199 ? -13.445 2.249 11.115 1.00 82.06 199 GLN A CA 1
ATOM 1412 C C . GLN A 1 199 ? -13.810 2.388 9.628 1.00 82.06 199 GLN A C 1
ATOM 1414 O O . GLN A 1 199 ? -13.383 1.590 8.791 1.00 82.06 199 GLN A O 1
ATOM 1419 N N . GLY A 1 200 ? -14.539 3.445 9.255 1.00 83.00 200 GLY A N 1
ATOM 1420 C CA . GLY A 1 200 ? -14.857 3.703 7.845 1.00 83.00 200 GLY A CA 1
ATOM 1421 C C . GLY A 1 200 ? -13.611 3.990 6.992 1.00 83.00 200 GLY A C 1
ATOM 1422 O O . GLY A 1 200 ? -13.592 3.766 5.779 1.00 83.00 200 GLY A O 1
ATOM 1423 N N . PHE A 1 201 ? -12.535 4.489 7.603 1.00 80.75 201 PHE A N 1
ATOM 1424 C CA . PHE A 1 201 ? -11.247 4.645 6.937 1.00 80.75 201 PHE A CA 1
ATOM 1425 C C . PHE A 1 201 ? -10.504 3.310 6.785 1.00 80.75 201 PHE A C 1
ATOM 1427 O O . PHE A 1 201 ? -10.055 3.011 5.676 1.00 80.75 201 PHE A O 1
ATOM 1434 N N . THR A 1 202 ? -10.404 2.493 7.838 1.00 83.50 202 THR A N 1
ATOM 1435 C CA . THR A 1 202 ? -9.698 1.203 7.776 1.00 83.50 202 THR A CA 1
ATOM 1436 C C . THR A 1 202 ? -10.327 0.269 6.753 1.00 83.50 202 THR A C 1
ATOM 1438 O O . THR A 1 202 ? -9.597 -0.346 5.982 1.00 83.50 202 THR A O 1
ATOM 1441 N N . GLN A 1 203 ? -11.658 0.235 6.653 1.00 87.81 203 GLN A N 1
ATOM 1442 C CA . GLN A 1 203 ? -12.362 -0.543 5.629 1.00 87.81 203 GLN A CA 1
ATOM 1443 C C . GLN A 1 203 ? -12.002 -0.094 4.207 1.00 87.81 203 GLN A C 1
ATOM 1445 O O . GLN A 1 203 ? -11.669 -0.921 3.357 1.00 87.81 203 GLN A O 1
ATOM 1450 N N . ARG A 1 204 ? -11.999 1.220 3.940 1.00 85.69 204 ARG A N 1
ATOM 1451 C CA . ARG A 1 204 ? -11.595 1.759 2.629 1.00 85.69 204 ARG A CA 1
ATOM 1452 C C . ARG A 1 204 ? -10.138 1.445 2.307 1.00 85.69 204 ARG A C 1
ATOM 1454 O O . ARG A 1 204 ? -9.821 1.134 1.161 1.00 85.69 204 ARG A O 1
ATOM 1461 N N . LEU A 1 205 ? -9.267 1.505 3.311 1.00 85.25 205 LEU A N 1
ATOM 1462 C CA . LEU A 1 205 ? -7.858 1.172 3.164 1.00 85.25 205 LEU A CA 1
ATOM 1463 C C . LEU A 1 205 ? -7.656 -0.318 2.853 1.00 85.25 205 LEU A C 1
ATOM 1465 O O . LEU A 1 205 ? -6.911 -0.648 1.931 1.00 85.25 205 LEU A O 1
ATOM 1469 N N . GLN A 1 206 ? -8.353 -1.209 3.565 1.00 90.31 206 GLN A N 1
ATOM 1470 C CA . GLN A 1 206 ? -8.342 -2.652 3.300 1.00 90.31 206 GLN A CA 1
ATOM 1471 C C . GLN A 1 206 ? -8.819 -2.947 1.883 1.00 90.31 206 GLN A C 1
ATOM 1473 O O . GLN A 1 206 ? -8.128 -3.647 1.145 1.00 90.31 206 GLN A O 1
ATOM 1478 N N . GLN A 1 207 ? -9.948 -2.361 1.476 1.00 89.25 207 GLN A N 1
ATOM 1479 C CA . GLN A 1 207 ? -10.480 -2.546 0.131 1.00 89.25 207 GLN A CA 1
ATOM 1480 C C . GLN A 1 207 ? -9.494 -2.065 -0.935 1.00 89.25 207 GLN A C 1
ATOM 1482 O O . GLN A 1 207 ? -9.273 -2.760 -1.920 1.00 89.25 207 GLN A O 1
ATOM 1487 N N . TRP A 1 208 ? -8.852 -0.913 -0.729 1.00 87.19 208 TRP A N 1
ATOM 1488 C CA . TRP A 1 208 ? -7.835 -0.427 -1.657 1.00 87.19 208 TRP A CA 1
ATOM 1489 C C . TRP A 1 208 ? -6.633 -1.372 -1.750 1.00 87.19 208 TRP A C 1
ATOM 1491 O O . TRP A 1 208 ? -6.159 -1.635 -2.850 1.00 87.19 208 TRP A O 1
ATOM 1501 N N . CYS A 1 209 ? -6.164 -1.921 -0.626 1.00 89.75 209 CYS A N 1
ATOM 1502 C CA . CYS A 1 209 ? -5.070 -2.895 -0.617 1.00 89.75 209 CYS A CA 1
ATOM 1503 C C . CYS A 1 209 ? -5.448 -4.182 -1.364 1.00 89.75 209 CYS A C 1
ATOM 1505 O O . CYS A 1 209 ? -4.643 -4.716 -2.124 1.00 89.75 209 CYS A O 1
ATOM 1507 N N . LEU A 1 210 ? -6.678 -4.667 -1.173 1.00 90.12 210 LEU A N 1
ATOM 1508 C CA . LEU A 1 210 ? -7.203 -5.843 -1.868 1.00 90.12 210 LEU A CA 1
ATOM 1509 C C . LEU A 1 210 ? -7.343 -5.590 -3.373 1.00 90.12 210 LEU A C 1
ATOM 1511 O O . LEU A 1 210 ? -6.901 -6.419 -4.164 1.00 90.12 210 LEU A O 1
ATOM 1515 N N . ASP A 1 211 ? -7.880 -4.434 -3.773 1.00 86.38 211 ASP A N 1
ATOM 1516 C CA . ASP A 1 211 ? -7.962 -4.014 -5.176 1.00 86.38 211 ASP A CA 1
ATOM 1517 C C . ASP A 1 211 ? -6.565 -3.890 -5.798 1.00 86.38 211 ASP A C 1
ATOM 1519 O O . ASP A 1 211 ? -6.343 -4.343 -6.920 1.00 86.38 211 ASP A O 1
ATOM 1523 N N . PHE A 1 212 ? -5.616 -3.285 -5.074 1.00 86.12 212 PHE A N 1
ATOM 1524 C CA . PHE A 1 212 ? -4.229 -3.153 -5.512 1.00 86.12 212 PHE A CA 1
ATOM 1525 C C . PHE A 1 212 ? -3.640 -4.532 -5.786 1.00 86.12 212 PHE A C 1
ATOM 1527 O O . PHE A 1 212 ? -3.148 -4.783 -6.881 1.00 86.12 212 PHE A O 1
ATOM 1534 N N . CYS A 1 213 ? -3.716 -5.445 -4.819 1.00 88.38 213 CYS A N 1
ATOM 1535 C CA . CYS A 1 213 ? -3.194 -6.794 -4.989 1.00 88.38 213 CYS A CA 1
ATOM 1536 C C . CYS A 1 213 ? -3.932 -7.542 -6.108 1.00 88.38 213 CYS A C 1
ATOM 1538 O O . CYS A 1 213 ? -3.289 -8.191 -6.927 1.00 88.38 213 CYS A O 1
ATOM 1540 N N . GLY A 1 214 ? -5.255 -7.400 -6.209 1.00 86.81 214 GLY A N 1
ATOM 1541 C CA . GLY A 1 214 ? -6.054 -7.963 -7.298 1.00 86.81 214 GLY A CA 1
ATOM 1542 C C . GLY A 1 214 ? -5.539 -7.554 -8.679 1.00 86.81 214 GLY A C 1
ATOM 1543 O O . GLY A 1 214 ? -5.479 -8.392 -9.579 1.00 86.81 214 GLY A O 1
ATOM 1544 N N . ARG A 1 215 ? -5.088 -6.299 -8.813 1.00 83.75 215 ARG A N 1
ATOM 1545 C CA . ARG A 1 215 ? -4.572 -5.745 -10.069 1.00 83.75 215 ARG A CA 1
ATOM 1546 C C . ARG A 1 215 ? -3.099 -6.032 -10.336 1.00 83.75 215 ARG A C 1
ATOM 1548 O O . ARG A 1 215 ? -2.703 -6.367 -11.448 1.00 83.75 215 ARG A O 1
ATOM 1555 N N . PHE A 1 216 ? -2.273 -5.922 -9.306 1.00 81.44 216 PHE A N 1
ATOM 1556 C CA . PHE A 1 216 ? -0.824 -6.013 -9.414 1.00 81.44 216 PHE A CA 1
ATOM 1557 C C . PHE A 1 216 ? -0.349 -7.347 -8.857 1.00 81.44 216 PHE A C 1
ATOM 1559 O O . PHE A 1 216 ? 0.134 -7.446 -7.730 1.00 81.44 216 PHE A O 1
ATOM 1566 N N . GLY A 1 217 ? -0.488 -8.389 -9.678 1.00 80.44 217 GLY A N 1
ATOM 1567 C CA . GLY A 1 217 ? 0.059 -9.702 -9.371 1.00 80.44 217 GLY A CA 1
ATOM 1568 C C . GLY A 1 217 ? 1.583 -9.658 -9.260 1.00 80.44 217 GLY A C 1
ATOM 1569 O O . GLY A 1 217 ? 2.271 -9.139 -10.137 1.00 80.44 217 GLY A O 1
ATOM 1570 N N . THR A 1 218 ? 2.111 -10.236 -8.187 1.00 77.12 218 THR A N 1
ATOM 1571 C CA . THR A 1 218 ? 3.553 -10.354 -7.961 1.00 77.12 218 THR A CA 1
ATOM 1572 C C . THR A 1 218 ? 4.028 -11.797 -8.013 1.00 77.12 218 THR A C 1
ATOM 1574 O O . THR A 1 218 ? 3.370 -12.713 -7.510 1.00 77.12 218 THR A O 1
ATOM 1577 N N . SER A 1 219 ? 5.206 -11.994 -8.608 1.00 77.25 219 SER A N 1
ATOM 1578 C CA . SER A 1 219 ? 5.871 -13.293 -8.693 1.00 77.25 219 SER A CA 1
ATOM 1579 C C . SER A 1 219 ? 6.755 -13.602 -7.485 1.00 77.25 219 SER A C 1
ATOM 1581 O O . SER A 1 219 ? 7.135 -14.758 -7.307 1.00 77.25 219 SER A O 1
ATOM 1583 N N . CYS A 1 220 ? 7.096 -12.603 -6.664 1.00 75.50 220 CYS A N 1
ATOM 1584 C CA . CYS A 1 220 ? 8.119 -12.742 -5.626 1.00 75.50 220 CYS A CA 1
ATOM 1585 C C . CYS A 1 220 ? 7.564 -12.958 -4.212 1.00 75.50 220 CYS A C 1
ATOM 1587 O O . CYS A 1 220 ? 8.331 -13.255 -3.296 1.00 75.50 220 CYS A O 1
ATOM 1589 N N . CYS A 1 221 ? 6.251 -12.826 -4.007 1.00 80.81 221 CYS A N 1
ATOM 1590 C CA . CYS A 1 221 ? 5.625 -13.043 -2.706 1.00 80.81 221 CYS A CA 1
ATOM 1591 C C . CYS A 1 221 ? 4.141 -13.429 -2.830 1.00 80.81 221 CYS A C 1
ATOM 1593 O O . CYS A 1 221 ? 3.562 -13.400 -3.912 1.00 80.81 221 CYS A O 1
ATOM 1595 N N . CYS A 1 222 ? 3.522 -13.828 -1.712 1.00 87.50 222 CYS A N 1
ATOM 1596 C CA . CYS A 1 222 ? 2.082 -14.081 -1.673 1.00 87.50 222 CYS A CA 1
ATOM 1597 C C . CYS A 1 222 ? 1.296 -12.790 -1.951 1.00 87.50 222 CYS A C 1
ATOM 1599 O O . CYS A 1 222 ? 1.487 -11.786 -1.264 1.00 87.50 222 CYS A O 1
ATOM 1601 N N . ASN A 1 223 ? 0.377 -12.843 -2.908 1.00 89.25 223 ASN A N 1
ATOM 1602 C CA . ASN A 1 223 ? -0.425 -11.700 -3.322 1.00 89.25 223 ASN A CA 1
ATOM 1603 C C . ASN A 1 223 ? -1.635 -11.424 -2.409 1.00 89.25 223 ASN A C 1
ATOM 1605 O O . ASN A 1 223 ? -2.403 -10.507 -2.661 1.00 89.25 223 ASN A O 1
ATOM 1609 N N . ASN A 1 224 ? -1.828 -12.216 -1.350 1.00 91.38 224 ASN A N 1
ATOM 1610 C CA . ASN A 1 224 ? -2.810 -11.924 -0.310 1.00 91.38 224 ASN A CA 1
ATOM 1611 C C . ASN A 1 224 ? -2.193 -10.954 0.721 1.00 91.38 224 ASN A C 1
ATOM 1613 O O . ASN A 1 224 ? -1.278 -11.371 1.440 1.00 91.38 224 ASN A O 1
ATOM 1617 N N . PRO A 1 225 ? -2.671 -9.698 0.835 1.00 90.25 225 PRO A N 1
ATOM 1618 C CA . PRO A 1 225 ? -2.119 -8.724 1.779 1.00 90.25 225 PRO A CA 1
ATOM 1619 C C . PRO A 1 225 ? -2.393 -9.087 3.247 1.00 90.25 225 PRO A C 1
ATOM 1621 O O . PRO A 1 225 ? -1.671 -8.628 4.125 1.00 90.25 225 PRO A O 1
ATOM 1624 N N . ALA A 1 226 ? -3.377 -9.954 3.516 1.00 90.50 226 ALA A N 1
ATOM 1625 C CA . ALA A 1 226 ? -3.653 -10.494 4.848 1.00 90.50 226 ALA A CA 1
ATOM 1626 C C . ALA A 1 226 ? -2.744 -11.678 5.228 1.00 90.50 226 ALA A C 1
ATOM 1628 O O . ALA A 1 226 ? -2.838 -12.202 6.337 1.00 90.50 226 ALA A O 1
ATOM 1629 N N . CYS A 1 227 ? -1.894 -12.151 4.311 1.00 88.94 227 CYS A N 1
ATOM 1630 C CA . CYS A 1 227 ? -1.029 -13.291 4.572 1.00 88.94 227 CYS A CA 1
ATOM 1631 C C . CYS A 1 227 ? 0.103 -12.912 5.538 1.00 88.94 227 CYS A C 1
ATOM 1633 O O . CYS A 1 227 ? 0.983 -12.121 5.201 1.00 88.94 227 CYS A O 1
ATOM 1635 N N . THR A 1 228 ? 0.118 -13.541 6.713 1.00 83.25 228 THR A N 1
ATOM 1636 C CA . THR A 1 228 ? 1.177 -13.392 7.726 1.00 83.25 228 THR A CA 1
ATOM 1637 C C . THR A 1 228 ? 2.372 -14.313 7.485 1.00 83.25 228 THR A C 1
ATOM 1639 O O . THR A 1 228 ? 3.396 -14.190 8.156 1.00 83.25 228 THR A O 1
ATOM 1642 N N . ASN A 1 229 ? 2.274 -15.234 6.520 1.00 77.81 229 ASN A N 1
ATOM 1643 C CA . ASN A 1 229 ? 3.378 -16.109 6.156 1.00 77.81 229 ASN A CA 1
ATOM 1644 C C . ASN A 1 229 ? 4.449 -15.315 5.388 1.00 77.81 229 ASN A C 1
ATOM 1646 O O . ASN A 1 229 ? 4.436 -15.218 4.159 1.00 77.81 229 ASN A O 1
ATOM 1650 N N . LEU A 1 230 ? 5.377 -14.734 6.150 1.00 66.06 230 LEU A N 1
ATOM 1651 C CA . LEU A 1 230 ? 6.607 -14.120 5.648 1.00 66.06 230 LEU A CA 1
ATOM 1652 C C . LEU A 1 230 ? 7.730 -15.153 5.471 1.00 66.06 230 LEU A C 1
ATOM 1654 O O . LEU A 1 230 ? 8.716 -14.888 4.785 1.00 66.06 230 LEU A O 1
ATOM 1658 N N . THR A 1 231 ? 7.572 -16.340 6.063 1.00 59.06 231 THR A N 1
ATOM 1659 C CA . THR A 1 231 ? 8.482 -17.482 5.939 1.00 59.06 231 THR A CA 1
ATOM 1660 C C . THR A 1 231 ? 8.298 -18.154 4.579 1.00 59.06 231 THR A C 1
ATOM 1662 O O . THR A 1 231 ? 7.726 -19.232 4.461 1.00 59.06 231 THR A O 1
ATOM 1665 N N . GLY A 1 232 ? 8.730 -17.484 3.512 1.00 54.00 232 GLY A N 1
ATOM 1666 C CA . GLY A 1 232 ? 8.524 -18.012 2.166 1.00 54.00 232 GLY A CA 1
ATOM 1667 C C . GLY A 1 232 ? 8.855 -17.052 1.038 1.00 54.00 232 GLY A C 1
ATOM 1668 O O . GLY A 1 232 ? 8.125 -17.007 0.053 1.00 54.00 232 GLY A O 1
ATOM 1669 N N . SER A 1 233 ? 9.943 -16.291 1.135 1.00 58.06 233 SER A N 1
ATOM 1670 C CA . SER A 1 233 ? 10.600 -15.756 -0.059 1.00 58.06 233 SER A CA 1
ATOM 1671 C C . SER A 1 233 ? 11.436 -16.865 -0.692 1.00 58.06 233 SER A C 1
ATOM 1673 O O . SER A 1 233 ? 12.660 -16.877 -0.630 1.00 58.06 233 SER A O 1
ATOM 1675 N N . SER A 1 234 ? 10.778 -17.828 -1.326 1.00 48.72 234 SER A N 1
ATOM 1676 C CA . SER A 1 234 ? 11.432 -18.509 -2.428 1.00 48.72 234 SER A CA 1
ATOM 1677 C C . SER A 1 234 ? 10.413 -18.708 -3.522 1.00 48.72 234 SER A C 1
ATOM 1679 O O . SER A 1 234 ? 9.392 -19.379 -3.372 1.00 48.72 234 SER A O 1
ATOM 1681 N N . GLU A 1 235 ? 10.718 -18.089 -4.652 1.00 52.16 235 GLU A N 1
ATOM 1682 C CA . GLU A 1 235 ? 10.146 -18.408 -5.945 1.00 52.16 235 GLU A CA 1
ATOM 1683 C C . GLU A 1 235 ? 9.923 -19.925 -6.054 1.00 52.16 235 GLU A C 1
ATOM 1685 O O . GLU A 1 235 ? 8.835 -20.320 -6.426 1.00 52.16 235 GLU A O 1
ATOM 1690 N N . GLN A 1 236 ? 10.852 -20.760 -5.558 1.00 51.84 236 GLN A N 1
ATOM 1691 C CA . GLN A 1 236 ? 10.767 -22.228 -5.472 1.00 51.84 236 GLN A CA 1
ATOM 1692 C C . GLN A 1 236 ? 9.550 -22.811 -4.720 1.00 51.84 236 GLN A C 1
ATOM 1694 O O . GLN A 1 236 ? 8.963 -23.770 -5.219 1.00 51.84 236 GLN A O 1
ATOM 1699 N N . LEU A 1 237 ? 9.132 -22.270 -3.569 1.00 55.66 237 LEU A N 1
ATOM 1700 C CA . LEU A 1 237 ? 7.933 -22.746 -2.850 1.00 55.66 237 LEU A CA 1
ATOM 1701 C C . LEU A 1 237 ? 6.633 -22.249 -3.505 1.00 55.66 237 LEU A C 1
ATOM 1703 O O . LEU A 1 237 ? 5.633 -22.966 -3.510 1.00 55.66 237 LEU A O 1
ATOM 1707 N N . LEU A 1 238 ? 6.658 -21.054 -4.107 1.00 55.75 238 LEU A N 1
ATOM 1708 C CA . LEU A 1 238 ? 5.511 -20.450 -4.800 1.00 55.75 238 LEU A CA 1
ATOM 1709 C C . LEU A 1 238 ? 5.328 -20.957 -6.248 1.00 55.75 238 LEU A C 1
ATOM 1711 O O . LEU A 1 238 ? 4.208 -20.956 -6.756 1.00 55.75 238 LEU A O 1
ATOM 1715 N N . VAL A 1 239 ? 6.400 -21.382 -6.931 1.00 53.66 239 VAL A N 1
ATOM 1716 C CA . VAL A 1 239 ? 6.382 -21.957 -8.296 1.00 53.66 239 VAL A CA 1
ATOM 1717 C C . VAL A 1 239 ? 6.313 -23.481 -8.308 1.00 53.66 239 VAL A C 1
ATOM 1719 O O . VAL A 1 239 ? 5.983 -24.052 -9.346 1.00 53.66 239 VAL A O 1
ATOM 1722 N N . GLY A 1 240 ? 6.600 -24.150 -7.186 1.00 56.09 240 GLY A N 1
ATOM 1723 C CA . GLY A 1 240 ? 6.659 -25.612 -7.122 1.00 56.09 240 GLY A CA 1
ATOM 1724 C C . GLY A 1 240 ? 5.324 -26.305 -7.413 1.00 56.09 240 GLY A C 1
ATOM 1725 O O . GLY A 1 240 ? 5.310 -27.455 -7.846 1.00 56.09 240 GLY A O 1
ATOM 1726 N N . SER A 1 241 ? 4.194 -25.607 -7.247 1.00 62.59 241 SER A N 1
ATOM 1727 C CA . SER A 1 241 ? 2.872 -26.140 -7.578 1.00 62.59 241 SER A CA 1
ATOM 1728 C C . SER A 1 241 ? 2.072 -25.166 -8.451 1.00 62.59 241 SER A C 1
ATOM 1730 O O . SER A 1 241 ? 1.801 -24.026 -8.078 1.00 62.59 241 SER A O 1
ATOM 1732 N N . LYS A 1 242 ? 1.635 -25.632 -9.631 1.00 68.56 242 LYS A N 1
ATOM 1733 C CA . LYS A 1 242 ? 0.731 -24.881 -10.531 1.00 68.56 242 LYS A CA 1
ATOM 1734 C C . LYS A 1 242 ? -0.591 -24.478 -9.850 1.00 68.56 242 LYS A C 1
ATOM 1736 O O . LYS A 1 242 ? -1.288 -23.602 -10.347 1.00 68.56 242 LYS A O 1
ATOM 1741 N N . SER A 1 243 ? -0.940 -25.103 -8.724 1.00 74.88 243 SER A N 1
ATOM 1742 C CA . SER A 1 243 ? -2.186 -24.895 -7.975 1.00 74.88 243 SER A CA 1
ATOM 1743 C C . SER A 1 243 ? -2.282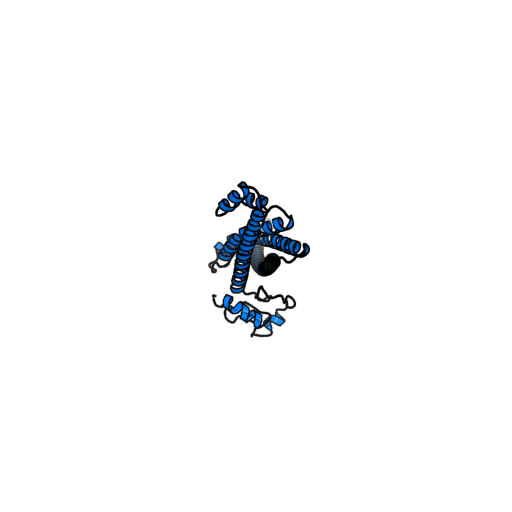 -23.564 -7.224 1.00 74.88 243 SER A C 1
ATOM 1745 O O . SER A 1 243 ? -3.381 -23.214 -6.789 1.00 74.88 243 SER A O 1
ATOM 1747 N N . CYS A 1 244 ? -1.169 -22.840 -7.070 1.00 80.00 244 CYS A N 1
ATOM 1748 C CA . CYS A 1 244 ? -1.100 -21.594 -6.300 1.00 80.00 244 CYS A CA 1
ATOM 1749 C C . CYS A 1 244 ? -0.838 -20.348 -7.165 1.00 80.00 244 CYS A C 1
ATOM 1751 O O . CYS A 1 244 ? -0.430 -19.302 -6.658 1.00 80.00 244 CYS A O 1
ATOM 1753 N N . VAL A 1 245 ? -1.083 -20.453 -8.473 1.00 85.00 245 VAL A N 1
ATOM 1754 C CA . VAL A 1 245 ? -1.063 -19.327 -9.415 1.00 85.00 245 VAL A CA 1
ATOM 1755 C C . VAL A 1 245 ? -2.501 -18.965 -9.769 1.00 85.00 245 VAL A C 1
ATOM 1757 O O . VAL A 1 245 ? -3.328 -19.850 -9.998 1.00 85.00 245 VAL A O 1
ATOM 1760 N N . CYS A 1 246 ? -2.811 -17.669 -9.813 1.00 85.50 246 CYS A N 1
ATOM 1761 C CA . CYS A 1 246 ? -4.108 -17.214 -10.307 1.00 85.50 246 CYS A CA 1
ATOM 1762 C C . CYS A 1 246 ? -4.267 -17.608 -11.783 1.00 85.50 246 CYS A C 1
ATOM 1764 O O . CYS A 1 246 ? -3.488 -17.170 -12.627 1.00 85.50 246 CYS A O 1
ATOM 1766 N N . SER A 1 247 ? -5.285 -18.404 -12.111 1.00 84.19 247 SER A N 1
ATOM 1767 C CA . SER A 1 247 ? -5.551 -18.812 -13.497 1.00 84.19 247 SER A CA 1
ATOM 1768 C C . SER A 1 247 ? -6.070 -17.677 -14.388 1.00 84.19 247 SER A C 1
ATOM 1770 O O . SER A 1 247 ? -5.995 -17.817 -15.603 1.00 84.19 247 SER A O 1
ATOM 1772 N N . GLY A 1 248 ? -6.558 -16.572 -13.805 1.00 82.94 248 GLY A N 1
ATOM 1773 C CA . GLY A 1 248 ? -6.958 -15.363 -14.533 1.00 82.94 248 GLY A CA 1
ATOM 1774 C C . GLY A 1 248 ? -5.756 -14.535 -14.991 1.00 82.94 248 GLY A C 1
ATOM 1775 O O . GLY A 1 248 ? -5.450 -14.492 -16.176 1.00 82.94 248 GLY A O 1
ATOM 1776 N N . CYS A 1 249 ? -5.030 -13.915 -14.052 1.00 81.38 249 CYS A N 1
ATOM 1777 C CA . CYS A 1 249 ? -3.933 -13.002 -14.403 1.00 81.38 249 CYS A CA 1
ATOM 1778 C C . CYS A 1 249 ? -2.588 -13.693 -14.692 1.00 81.38 249 CYS A C 1
ATOM 1780 O O . CYS A 1 249 ? -1.691 -13.056 -15.235 1.00 81.38 249 CYS A O 1
ATOM 1782 N N . MET A 1 250 ? -2.397 -14.956 -14.281 1.00 82.00 250 MET A N 1
ATOM 1783 C CA . MET A 1 250 ? -1.139 -15.731 -14.358 1.00 82.00 250 MET A CA 1
ATOM 1784 C C . MET A 1 250 ? 0.100 -15.104 -13.681 1.00 82.00 250 MET A C 1
ATOM 1786 O O . MET A 1 250 ? 1.123 -15.775 -13.537 1.00 82.00 250 MET A O 1
ATOM 1790 N N . ALA A 1 251 ? 0.010 -13.854 -13.222 1.00 82.00 251 ALA A N 1
ATOM 1791 C CA . ALA A 1 251 ? 1.075 -13.101 -12.571 1.00 82.00 251 ALA A CA 1
ATOM 1792 C C . ALA A 1 251 ? 1.048 -13.243 -11.043 1.00 82.00 251 ALA A C 1
ATOM 1794 O O . ALA A 1 251 ? 2.100 -13.332 -10.412 1.00 82.00 251 ALA A O 1
ATOM 1795 N N . ALA A 1 252 ? -0.145 -13.288 -10.439 1.00 86.88 252 ALA A N 1
ATOM 1796 C CA . ALA A 1 252 ? -0.296 -13.386 -8.992 1.00 86.88 252 ALA A CA 1
ATOM 1797 C C . ALA A 1 252 ? 0.023 -14.795 -8.478 1.00 86.88 252 ALA A C 1
ATOM 1799 O O . ALA A 1 252 ? -0.551 -15.792 -8.938 1.00 86.88 252 ALA A O 1
ATOM 1800 N N . ARG A 1 253 ? 0.904 -14.861 -7.474 1.00 87.00 253 ARG A N 1
ATOM 1801 C CA . ARG A 1 253 ? 1.254 -16.092 -6.757 1.00 87.00 253 ARG A CA 1
ATOM 1802 C C . ARG A 1 253 ? 0.745 -16.073 -5.321 1.00 87.00 253 ARG A C 1
ATOM 1804 O O . ARG A 1 253 ? 0.676 -15.027 -4.682 1.00 87.00 253 ARG A O 1
ATOM 1811 N N . PHE A 1 254 ? 0.438 -17.251 -4.791 1.00 87.44 254 PHE A N 1
ATOM 1812 C CA . PHE A 1 254 ? -0.045 -17.436 -3.424 1.00 87.44 254 PHE A CA 1
ATOM 1813 C C . PHE A 1 254 ? 0.764 -18.506 -2.701 1.00 87.44 254 PHE A C 1
ATOM 1815 O O . PHE A 1 254 ? 1.189 -19.483 -3.305 1.00 87.44 254 PHE A O 1
ATOM 1822 N N . CYS A 1 255 ? 0.975 -18.345 -1.396 1.00 86.25 255 CYS A N 1
ATOM 1823 C CA . CYS A 1 255 ? 1.686 -19.354 -0.601 1.00 86.25 255 CYS A CA 1
ATOM 1824 C C . CYS A 1 255 ? 0.847 -20.606 -0.327 1.00 86.25 255 CYS A C 1
ATOM 1826 O O . CYS A 1 255 ? 1.396 -21.631 0.060 1.00 86.25 255 CYS A O 1
ATOM 1828 N N . SER A 1 256 ? -0.473 -20.525 -0.496 1.00 86.75 256 SER A N 1
ATOM 1829 C CA . SER A 1 256 ? -1.393 -21.624 -0.226 1.00 86.75 256 SER A CA 1
ATOM 1830 C C . SER A 1 256 ? -2.677 -21.495 -1.048 1.00 86.75 256 SER A C 1
ATOM 1832 O O . SER A 1 256 ? -2.971 -20.432 -1.613 1.00 86.75 256 SER A O 1
ATOM 1834 N N . ARG A 1 257 ? -3.462 -22.578 -1.102 1.00 87.62 257 ARG A N 1
ATOM 1835 C CA . ARG A 1 257 ? -4.757 -22.587 -1.792 1.00 87.62 257 ARG A CA 1
ATOM 1836 C C . ARG A 1 257 ? -5.761 -21.659 -1.108 1.00 87.62 257 ARG A C 1
ATOM 1838 O O . ARG A 1 257 ? -6.547 -21.022 -1.799 1.00 87.62 257 ARG A O 1
ATOM 1845 N N . GLU A 1 258 ? -5.697 -21.537 0.212 1.00 90.12 258 GLU A N 1
ATOM 1846 C CA . GLU A 1 258 ? -6.549 -20.655 1.013 1.00 90.12 258 GLU A CA 1
ATOM 1847 C C . GLU A 1 258 ? -6.312 -19.190 0.637 1.00 90.12 258 GLU A C 1
ATOM 1849 O O . GLU A 1 258 ? -7.267 -18.455 0.405 1.00 90.12 258 GLU A O 1
ATOM 1854 N N . CYS A 1 259 ? -5.047 -18.777 0.485 1.00 90.62 259 CYS A N 1
ATOM 1855 C CA . CYS A 1 259 ? -4.720 -17.420 0.045 1.00 90.62 259 CYS A CA 1
ATOM 1856 C C . CYS A 1 259 ? -5.219 -17.133 -1.377 1.00 90.62 259 CYS A C 1
ATOM 1858 O O . CYS A 1 259 ? -5.720 -16.039 -1.631 1.00 90.62 259 CYS A O 1
ATOM 1860 N N . LEU A 1 260 ? -5.109 -18.108 -2.288 1.00 90.50 260 LEU A N 1
ATOM 1861 C CA . LEU A 1 260 ? -5.650 -17.982 -3.642 1.00 90.50 260 LEU A CA 1
ATOM 1862 C C . LEU A 1 260 ? -7.174 -17.831 -3.614 1.00 90.50 260 LEU A C 1
ATOM 1864 O O . LEU A 1 260 ? -7.698 -16.938 -4.265 1.00 90.50 260 LEU A O 1
ATOM 1868 N N . VAL A 1 261 ? -7.883 -18.680 -2.865 1.00 91.62 261 VAL A N 1
ATOM 1869 C CA . VAL A 1 261 ? -9.351 -18.628 -2.765 1.00 91.62 261 VAL A CA 1
ATOM 1870 C C . VAL A 1 261 ? -9.816 -17.313 -2.139 1.00 91.62 261 VAL A C 1
ATOM 1872 O O . VAL A 1 261 ? -10.752 -16.710 -2.653 1.00 91.62 261 VAL A O 1
ATOM 1875 N N . ALA A 1 262 ? -9.136 -16.831 -1.094 1.00 92.38 262 ALA A N 1
ATOM 1876 C CA . ALA A 1 262 ? -9.452 -15.555 -0.454 1.00 92.38 262 ALA A CA 1
ATOM 1877 C C . ALA A 1 262 ? -9.305 -14.362 -1.413 1.00 92.38 262 ALA A C 1
ATOM 1879 O O . ALA A 1 262 ? -10.121 -13.447 -1.388 1.00 92.38 262 ALA A O 1
ATOM 1880 N N . MET A 1 263 ? -8.290 -14.384 -2.282 1.00 92.06 263 MET A N 1
ATOM 1881 C CA . MET A 1 263 ? -8.034 -13.297 -3.232 1.00 92.06 263 MET A CA 1
ATOM 1882 C C . MET A 1 263 ? -8.724 -13.468 -4.583 1.00 92.06 263 MET A C 1
ATOM 1884 O O . MET A 1 263 ? -8.773 -12.520 -5.366 1.00 92.06 263 MET A O 1
ATOM 1888 N N . TRP A 1 264 ? -9.273 -14.647 -4.874 1.00 90.50 264 TRP A N 1
ATOM 1889 C CA . TRP A 1 264 ? -9.901 -14.951 -6.156 1.00 90.50 264 TRP A CA 1
ATOM 1890 C C . TRP A 1 264 ? -10.962 -13.920 -6.588 1.00 90.50 264 TRP A C 1
ATOM 1892 O O . TRP A 1 264 ? -10.873 -13.464 -7.730 1.00 90.50 264 TRP A O 1
ATOM 1902 N N . PRO A 1 265 ? -11.885 -13.449 -5.717 1.00 91.50 265 PRO A N 1
ATOM 1903 C CA . PRO A 1 265 ? -12.881 -12.441 -6.100 1.00 91.50 265 PRO A CA 1
ATOM 1904 C C . PRO A 1 265 ? -12.272 -11.121 -6.592 1.00 91.50 265 PRO A C 1
ATOM 1906 O O . PRO A 1 265 ? -12.839 -10.464 -7.461 1.00 91.50 265 PRO A O 1
ATOM 1909 N N . HIS A 1 266 ? -11.098 -10.751 -6.074 1.00 89.06 266 HIS A N 1
ATOM 1910 C CA . HIS A 1 266 ? -10.391 -9.523 -6.448 1.00 89.06 266 HIS A CA 1
ATOM 1911 C C . HIS A 1 266 ? -9.606 -9.664 -7.761 1.00 89.06 266 HIS A C 1
ATOM 1913 O O . HIS A 1 266 ? -9.243 -8.660 -8.364 1.00 89.06 266 HIS A O 1
ATOM 1919 N N . HIS A 1 267 ? -9.366 -10.895 -8.221 1.00 84.38 267 HIS A N 1
ATOM 1920 C CA . HIS A 1 267 ? -8.689 -11.187 -9.488 1.00 84.38 267 HIS A CA 1
ATOM 1921 C C . HIS A 1 267 ? -9.647 -11.500 -10.646 1.00 84.38 267 HIS A C 1
ATOM 1923 O O . HIS A 1 267 ? -9.231 -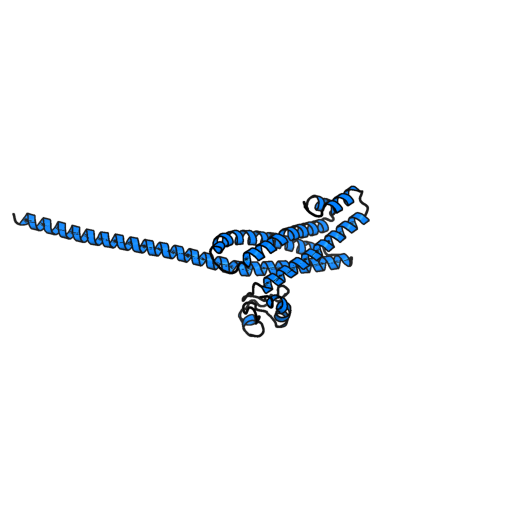11.441 -11.796 1.00 84.38 267 HIS A O 1
ATOM 1929 N N . GLN A 1 268 ? -10.913 -11.835 -10.373 1.00 79.62 268 GLN A N 1
ATOM 1930 C CA . GLN A 1 268 ? -11.910 -12.131 -11.416 1.00 79.62 268 GLN A CA 1
ATOM 1931 C C . GLN A 1 268 ? -12.372 -10.901 -12.210 1.00 79.62 268 GLN A C 1
ATOM 1933 O O . GLN A 1 268 ? -13.054 -11.054 -13.218 1.00 79.62 268 GLN A O 1
ATOM 1938 N N . GLN A 1 269 ? -12.053 -9.698 -11.735 1.00 65.75 269 GLN A N 1
ATOM 1939 C CA . GLN A 1 269 ? -12.498 -8.434 -12.327 1.00 65.75 269 GLN A CA 1
ATOM 1940 C C . GLN A 1 269 ? -11.482 -7.831 -13.315 1.00 65.75 269 GLN A C 1
ATOM 1942 O O . GLN A 1 269 ? -11.659 -6.686 -13.728 1.00 65.75 269 GLN A O 1
ATOM 1947 N N . MET A 1 270 ? -10.424 -8.576 -13.658 1.00 56.47 270 MET A N 1
ATOM 1948 C CA . MET A 1 270 ? -9.433 -8.219 -14.682 1.00 56.47 270 MET A CA 1
ATOM 1949 C C . MET A 1 270 ? -9.669 -9.010 -15.961 1.00 56.47 270 MET A C 1
ATOM 1951 O O . MET A 1 270 ? -9.528 -8.402 -17.042 1.00 56.47 270 MET A O 1
#

Sequence (270 aa):
MVLLTYGQRIVCNFWEGSRCALAGAAAAVGQLAKIQQQQQQQQQQQHAARAGSAAVPWLLLLVRVMFACSKLTESLAVAHAAGEEVKQSVVDEIRDCMVLLQTGATDFMAATAGTAAAAASADSSCELPCLRQRLEQLLAPIRKGASIANAILQGGDAASILAGASIADGGASIANAILQGGDAASMATVTDDGITSLQGFTQRLQQWCLDFCGRFGTSCCCNNPACTNLTGSSEQLLVGSKSCVCSGCMAARFCSRECLVAMWPHHQQM

Organism: Tetradesmus obliquus (NCBI:txid3088)

Radius of gyration: 31.68 Å; chains: 1; bounding box: 90×52×93 Å

pLDDT: mean 72.5, std 14.95, range [38.53, 94.44]

Foldseek 3Di:
DVVVVVVVVVVVVVVVVVVVVVVVVVVVVVVVVVVVVVVVVVVVVVVLVVLVVVLQVLVLVLLLLLLVLLVLLVVVLVCVVVVHDDDLVSLVVSLVSLVVSLVSLVVSLVSVVVVVVVCVPPPPDDPVVVLNVLSVVLNLVSVLLSLLSVCVNVVHQLLVSLVVPPDPPPSPVLVVLVVPDDDVVNSVVSNVVSSVSSNVSSVSSNVSSLLVLLPSAALQAASQSPDPCPVDRDSCQQVVDPQQAQPQPSRHTHNDNVSCVVSVVSNVVD

Secondary structure (DSSP, 8-state):
--HHHHHHHHHHHHHHHHHHHHHHHHHHHHHHHHHHHHHHHHHHHHHHHHHHHHHHHHHHHHHHHHHHHHHHHHHHHHHHHTT----HHHHHHHHHHHHHHHHHHHHHHHHHHHHHHHHTTS-S--HHHHHHHHHHHHHHHHHHHHHHHHHHHTT--HHHHHTTS--TTTTHHHHHHHTT---HHHHHHHHHHHHHHHHHHHHHHHHHHHHHHHHS--SSS-S-TT----S---HHHHHS-GGGB-TTTSS-B-SSHHHHHHHHHHHTT-